Protein AF-A0A4Y5Z5I4-F1 (afdb_monomer)

Mean predicted aligned error: 12.82 Å

Structure (mmCIF, N/CA/C/O backbone):
data_AF-A0A4Y5Z5I4-F1
#
_entry.id   AF-A0A4Y5Z5I4-F1
#
loop_
_atom_site.group_PDB
_atom_site.id
_atom_site.type_symbol
_atom_site.label_atom_id
_atom_site.label_alt_id
_atom_site.label_comp_id
_atom_site.label_asym_id
_atom_site.label_entity_id
_atom_site.label_seq_id
_atom_site.pdbx_PDB_ins_code
_atom_site.Cartn_x
_atom_site.Cartn_y
_atom_site.Cartn_z
_atom_site.occupancy
_atom_site.B_iso_or_equiv
_atom_site.auth_seq_id
_atom_site.auth_comp_id
_atom_site.auth_asym_id
_atom_site.auth_atom_id
_atom_site.pdbx_PDB_model_num
ATOM 1 N N . MET A 1 1 ? -36.206 24.788 -63.842 1.00 37.91 1 MET A N 1
ATOM 2 C CA . MET A 1 1 ? -34.859 24.387 -63.383 1.00 37.91 1 MET A CA 1
ATOM 3 C C . MET A 1 1 ? -34.317 25.528 -62.548 1.00 37.91 1 MET A C 1
ATOM 5 O O . MET A 1 1 ? -33.976 26.568 -63.093 1.00 37.91 1 MET A O 1
ATOM 9 N N . GLY A 1 2 ? -34.453 25.389 -61.230 1.00 26.31 2 GLY A N 1
ATOM 10 C CA . GLY A 1 2 ? -34.256 26.466 -60.267 1.00 26.31 2 GLY A CA 1
ATOM 11 C C . GLY A 1 2 ? -32.791 26.640 -59.896 1.00 26.31 2 GLY A C 1
ATOM 12 O O . GLY A 1 2 ? -32.109 25.673 -59.573 1.00 26.31 2 GLY A O 1
ATOM 13 N N . TRP A 1 3 ? -32.351 27.890 -59.941 1.00 23.36 3 TRP A N 1
ATOM 14 C CA . TRP A 1 3 ? -31.136 28.378 -59.312 1.00 23.36 3 TRP A CA 1
ATOM 15 C C . TRP A 1 3 ? -31.442 28.670 -57.845 1.00 23.36 3 TRP A C 1
ATOM 17 O O . TRP A 1 3 ? -32.377 29.420 -57.566 1.00 23.36 3 TRP A O 1
ATOM 27 N N . ILE A 1 4 ? -30.665 28.106 -56.919 1.00 26.91 4 ILE A N 1
ATOM 28 C CA . ILE A 1 4 ? -30.632 28.564 -55.528 1.00 26.91 4 ILE A CA 1
ATOM 29 C C . ILE A 1 4 ? -29.178 28.779 -55.121 1.00 26.91 4 ILE A C 1
ATOM 31 O O . ILE A 1 4 ? -28.334 27.891 -55.191 1.00 26.91 4 ILE A O 1
ATOM 35 N N . VAL A 1 5 ? -28.954 30.026 -54.726 1.00 31.30 5 VAL A N 1
ATOM 36 C CA . VAL A 1 5 ? -27.781 30.625 -54.106 1.00 31.30 5 VAL A CA 1
ATOM 37 C C . VAL A 1 5 ? -27.538 29.980 -52.739 1.00 31.30 5 VAL A C 1
ATOM 39 O O . VAL A 1 5 ? -28.455 29.943 -51.921 1.00 31.30 5 VAL A O 1
ATOM 42 N N . LEU A 1 6 ? -26.306 29.552 -52.449 1.00 27.75 6 LEU A N 1
ATOM 43 C CA . LEU A 1 6 ? -25.830 29.430 -51.070 1.00 27.75 6 LEU A CA 1
ATOM 44 C C . LEU A 1 6 ? -24.577 30.285 -50.909 1.00 27.75 6 LEU A C 1
ATOM 46 O O . LEU A 1 6 ? -23.561 30.070 -51.567 1.00 27.75 6 LEU A O 1
ATOM 50 N N . GLY A 1 7 ? -24.726 31.313 -50.079 1.00 26.16 7 GLY A N 1
ATOM 51 C CA . GLY A 1 7 ? -23.737 32.342 -49.835 1.00 26.16 7 GLY A CA 1
ATOM 52 C C . GLY A 1 7 ? -22.578 31.872 -48.966 1.00 26.16 7 GLY A C 1
ATOM 53 O O . GLY A 1 7 ? -22.721 31.034 -48.076 1.00 26.16 7 GLY A O 1
ATOM 54 N N . CYS A 1 8 ? -21.434 32.500 -49.218 1.00 27.58 8 CYS A N 1
ATOM 55 C CA . CYS A 1 8 ? -20.319 32.585 -48.297 1.00 27.58 8 CYS A CA 1
ATOM 56 C C . CYS A 1 8 ? -20.775 33.208 -46.972 1.00 27.58 8 CYS A C 1
ATOM 58 O O . CYS A 1 8 ? -21.255 34.341 -46.949 1.00 27.58 8 CYS A O 1
ATOM 60 N N . VAL A 1 9 ? -20.548 32.502 -45.867 1.00 26.52 9 VAL A N 1
ATOM 61 C CA . VAL A 1 9 ? -20.441 33.117 -44.543 1.00 26.52 9 VAL A CA 1
ATOM 62 C C . VAL A 1 9 ? -18.983 33.003 -44.131 1.00 26.52 9 VAL A C 1
ATOM 64 O O . VAL A 1 9 ? -18.538 32.002 -43.577 1.00 26.52 9 VAL A O 1
ATOM 67 N N . SER A 1 10 ? -18.230 34.049 -44.452 1.00 31.70 10 SER A N 1
ATOM 68 C CA . SER A 1 10 ? -16.925 34.316 -43.864 1.00 31.70 10 SER A CA 1
ATOM 69 C C . SER A 1 10 ? -17.159 34.828 -42.444 1.00 31.70 10 SER A C 1
ATOM 71 O O . SER A 1 10 ? -17.302 36.029 -42.228 1.00 31.70 10 SER A O 1
ATOM 73 N N . ALA A 1 11 ? -17.242 33.925 -41.470 1.00 30.67 11 ALA A N 1
ATOM 74 C CA . ALA A 1 11 ? -17.094 34.302 -40.071 1.00 30.67 11 ALA A CA 1
ATOM 75 C C . ALA A 1 11 ? -15.592 34.390 -39.776 1.00 30.67 11 ALA A C 1
ATOM 77 O O . ALA A 1 11 ? -14.936 33.395 -39.477 1.00 30.67 11 ALA A O 1
ATOM 78 N N . ALA A 1 12 ? -15.045 35.597 -39.919 1.00 32.91 12 ALA A N 1
ATOM 79 C CA . ALA A 1 12 ? -13.742 35.948 -39.382 1.00 32.91 12 ALA A CA 1
ATOM 80 C C . ALA A 1 12 ? -13.815 35.861 -37.851 1.00 32.91 12 ALA A C 1
ATOM 82 O O . ALA A 1 12 ? -14.225 36.805 -37.179 1.00 32.91 12 ALA A O 1
ATOM 83 N N . TYR A 1 13 ? -13.432 34.711 -37.300 1.00 29.02 13 TYR A N 1
ATOM 84 C CA . TYR A 1 13 ? -13.026 34.611 -35.905 1.00 29.02 13 TYR A CA 1
ATOM 85 C C . TYR A 1 13 ? -11.607 35.183 -35.809 1.00 29.02 13 TYR A C 1
ATOM 87 O O . TYR A 1 13 ? -10.615 34.466 -35.882 1.00 29.02 13 TYR A O 1
ATOM 95 N N . ALA A 1 14 ? -11.520 36.508 -35.700 1.00 35.09 14 ALA A N 1
ATOM 96 C CA . ALA A 1 14 ? -10.344 37.184 -35.171 1.00 35.09 14 ALA A CA 1
ATOM 97 C C . ALA A 1 14 ? -10.370 37.018 -33.645 1.00 35.09 14 ALA A C 1
ATOM 99 O O . ALA A 1 14 ? -10.780 37.908 -32.906 1.00 35.09 14 ALA A O 1
ATOM 100 N N . GLY A 1 15 ? -10.036 35.815 -33.188 1.00 32.06 15 GLY A N 1
ATOM 101 C CA . GLY A 1 15 ? -9.553 35.608 -31.837 1.00 32.06 15 GLY A CA 1
ATOM 102 C C . GLY A 1 15 ? -8.055 35.415 -31.949 1.00 32.06 15 GLY A C 1
ATOM 103 O O . GLY A 1 15 ? -7.632 34.448 -32.580 1.00 32.06 15 GLY A O 1
ATOM 104 N N . ASP A 1 16 ? -7.280 36.317 -31.350 1.00 35.22 16 ASP A N 1
ATOM 105 C CA . ASP A 1 16 ? -5.901 36.065 -30.929 1.00 35.22 16 ASP A CA 1
ATOM 106 C C . ASP A 1 16 ? -5.916 34.896 -29.929 1.00 35.22 16 ASP A C 1
ATOM 108 O O . ASP A 1 16 ? -5.780 35.058 -28.717 1.00 35.22 16 ASP A O 1
ATOM 112 N N . ALA A 1 17 ? -6.170 33.688 -30.430 1.00 38.78 17 ALA A N 1
ATOM 113 C CA . ALA A 1 17 ? -5.718 32.488 -29.773 1.00 38.78 17 ALA A CA 1
ATOM 114 C C . ALA A 1 17 ? -4.209 32.532 -29.950 1.00 38.78 17 ALA A C 1
ATOM 116 O O . ALA A 1 17 ? -3.708 32.261 -31.038 1.00 38.78 17 ALA A O 1
ATOM 117 N N . ASP A 1 18 ? -3.533 32.977 -28.897 1.00 37.75 18 ASP A N 1
ATOM 118 C CA . ASP A 1 18 ? -2.113 32.788 -28.649 1.00 37.75 18 ASP A CA 1
ATOM 119 C C . ASP A 1 18 ? -1.781 31.351 -29.081 1.00 37.75 18 ASP A C 1
ATOM 121 O O . ASP A 1 18 ? -2.085 30.401 -28.361 1.00 37.75 18 ASP A O 1
ATOM 125 N N . VAL A 1 19 ? -1.328 31.159 -30.328 1.00 41.25 19 VAL A N 1
ATOM 126 C CA . VAL A 1 19 ? -0.983 29.831 -30.834 1.00 41.25 19 VAL A CA 1
ATOM 127 C C . VAL A 1 19 ? 0.281 29.500 -30.065 1.00 41.25 19 VAL A C 1
ATOM 129 O O . VAL A 1 19 ? 1.310 30.128 -30.334 1.00 41.25 19 VAL A O 1
ATOM 132 N N . PRO A 1 20 ? 0.223 28.600 -29.065 1.00 52.97 20 PRO A N 1
ATOM 133 C CA . PRO A 1 20 ? 1.387 28.346 -28.246 1.00 52.97 20 PRO A CA 1
ATOM 134 C C . PRO A 1 20 ? 2.495 27.898 -29.191 1.00 52.97 20 PRO A C 1
ATOM 136 O O . PRO A 1 20 ? 2.278 27.020 -30.032 1.00 52.97 20 PRO A O 1
ATOM 139 N N . ALA A 1 21 ? 3.653 28.558 -29.092 1.00 55.75 21 ALA A N 1
ATOM 140 C CA . ALA A 1 21 ? 4.812 28.237 -29.910 1.00 55.75 21 ALA A CA 1
ATOM 141 C C . ALA A 1 21 ? 5.010 26.710 -29.940 1.00 55.75 21 ALA A C 1
ATOM 143 O O . ALA A 1 21 ? 4.812 26.067 -28.901 1.00 55.75 21 ALA A O 1
ATOM 144 N N . PRO A 1 22 ? 5.360 26.120 -31.101 1.00 57.28 22 PRO A N 1
ATOM 145 C CA . PRO A 1 22 ? 5.477 24.675 -31.238 1.00 57.28 22 PRO A CA 1
ATOM 146 C C . PRO A 1 22 ? 6.407 24.140 -30.150 1.00 57.28 22 PRO A C 1
ATOM 148 O O . PRO A 1 22 ? 7.608 24.415 -30.142 1.00 57.28 22 PRO A O 1
ATOM 151 N N . ARG A 1 23 ? 5.828 23.422 -29.183 1.00 68.94 23 ARG A N 1
ATOM 152 C CA . ARG A 1 23 ? 6.581 22.858 -28.066 1.00 68.94 23 ARG A CA 1
ATOM 153 C C . ARG A 1 23 ? 7.486 21.761 -28.603 1.00 68.94 23 ARG A C 1
ATOM 155 O O . ARG A 1 23 ? 7.047 20.910 -29.374 1.00 68.94 23 ARG A O 1
ATOM 162 N N . SER A 1 24 ? 8.753 21.780 -28.205 1.00 74.25 24 SER A N 1
ATOM 163 C CA . SER A 1 24 ? 9.667 20.679 -28.497 1.00 74.25 24 SER A CA 1
ATOM 164 C C . SER A 1 24 ? 9.283 19.454 -27.664 1.00 74.25 24 SER A C 1
ATOM 166 O O . SER A 1 24 ? 8.780 19.587 -26.544 1.00 74.25 24 SER A O 1
ATOM 168 N N . VAL A 1 25 ? 9.557 18.253 -28.175 1.00 65.19 25 VAL A N 1
ATOM 169 C CA . VAL A 1 25 ? 9.346 17.000 -27.428 1.00 65.19 25 VAL A CA 1
ATOM 170 C C . VAL A 1 25 ? 10.112 17.015 -26.103 1.00 65.19 25 VAL A C 1
ATOM 172 O O . VAL A 1 25 ? 9.574 16.623 -25.071 1.00 65.19 25 VAL A O 1
ATOM 175 N N . ALA A 1 26 ? 11.327 17.570 -26.116 1.00 68.31 26 ALA A N 1
ATOM 176 C CA . ALA A 1 26 ? 12.147 17.764 -24.926 1.00 68.31 26 ALA A CA 1
ATOM 177 C C . ALA A 1 26 ? 11.427 18.578 -23.837 1.00 68.31 26 ALA A C 1
ATOM 179 O O . ALA A 1 26 ? 11.405 18.152 -22.688 1.00 68.31 26 ALA A O 1
ATOM 180 N N . SER A 1 27 ? 10.769 19.689 -24.199 1.00 71.12 27 SER A N 1
ATOM 181 C CA . SER A 1 27 ? 10.068 20.537 -23.220 1.00 71.12 27 SER A CA 1
ATOM 182 C C . SER A 1 27 ? 8.904 19.814 -22.529 1.00 71.12 27 SER A C 1
ATOM 184 O O . SER A 1 27 ? 8.716 19.942 -21.323 1.00 71.12 27 SER A O 1
ATOM 186 N N . VAL A 1 28 ? 8.162 18.987 -23.271 1.00 68.56 28 VAL A N 1
ATOM 187 C CA . VAL A 1 28 ? 7.055 18.178 -22.738 1.00 68.56 28 VAL A CA 1
ATOM 188 C C . VAL A 1 28 ? 7.556 17.107 -21.767 1.00 68.56 28 VAL A C 1
ATOM 190 O O . VAL A 1 28 ? 6.959 16.879 -20.710 1.00 68.56 28 VAL A O 1
ATOM 193 N N . LEU A 1 29 ? 8.654 16.439 -22.120 1.00 67.38 29 LEU A N 1
ATOM 194 C CA . LEU A 1 29 ? 9.252 15.403 -21.281 1.00 67.38 29 LEU A CA 1
ATOM 195 C C . LEU A 1 29 ? 9.864 16.000 -20.011 1.00 67.38 29 LEU A C 1
ATOM 197 O O . LEU A 1 29 ? 9.714 15.415 -18.942 1.00 67.38 29 LEU A O 1
ATOM 201 N N . GLU A 1 30 ? 10.470 17.184 -20.104 1.00 73.69 30 GLU A N 1
ATOM 202 C CA . GLU A 1 30 ? 10.989 17.930 -18.956 1.00 73.69 30 GLU A CA 1
ATOM 203 C C . GLU A 1 30 ? 9.868 18.366 -18.000 1.00 73.69 30 GLU A C 1
ATOM 205 O O . GLU A 1 30 ? 9.969 18.143 -16.794 1.00 73.69 30 GLU A O 1
ATOM 210 N N . ASP A 1 31 ? 8.753 18.883 -18.527 1.00 73.00 31 ASP A N 1
ATOM 211 C CA . ASP A 1 31 ? 7.568 19.240 -17.737 1.00 73.00 31 ASP A CA 1
ATOM 212 C C . ASP A 1 31 ? 6.992 18.040 -16.970 1.00 73.00 31 ASP A C 1
ATOM 214 O O . ASP A 1 31 ? 6.631 18.146 -15.791 1.00 73.00 31 ASP A O 1
ATOM 218 N N . THR A 1 32 ? 6.926 16.890 -17.642 1.00 66.75 32 THR A N 1
ATOM 219 C CA . THR A 1 32 ? 6.421 15.635 -17.073 1.00 66.75 32 THR A CA 1
ATOM 220 C C . THR A 1 32 ? 7.385 15.082 -16.029 1.00 66.75 32 THR A C 1
ATOM 222 O O . THR A 1 32 ? 6.961 14.650 -14.959 1.00 66.75 32 THR A O 1
ATOM 225 N N . HIS A 1 33 ? 8.689 15.135 -16.303 1.00 71.62 33 HIS A N 1
ATOM 226 C CA . HIS A 1 33 ? 9.727 14.757 -15.353 1.00 71.62 33 HIS A CA 1
ATOM 227 C C . HIS A 1 33 ? 9.662 15.629 -14.091 1.00 71.62 33 HIS A C 1
ATOM 229 O O . HIS A 1 33 ? 9.678 15.105 -12.977 1.00 71.62 33 HIS A O 1
ATOM 235 N N . ALA A 1 34 ? 9.500 16.945 -14.245 1.00 73.19 34 ALA A N 1
ATOM 236 C CA . ALA A 1 34 ? 9.335 17.864 -13.125 1.00 73.19 34 ALA A CA 1
ATOM 237 C C . ALA A 1 34 ? 8.076 17.548 -12.296 1.00 73.19 34 ALA A C 1
ATOM 239 O O . ALA A 1 34 ? 8.154 17.526 -11.066 1.00 73.19 34 ALA A O 1
ATOM 240 N N . ALA A 1 35 ? 6.949 17.238 -12.949 1.00 68.38 35 ALA A N 1
ATOM 241 C CA . ALA A 1 35 ? 5.716 16.823 -12.275 1.00 68.38 35 ALA A CA 1
ATOM 242 C C . ALA A 1 35 ? 5.890 15.489 -11.523 1.00 68.38 35 ALA A C 1
ATOM 244 O O . ALA A 1 35 ? 5.470 15.360 -10.374 1.00 68.38 35 ALA A O 1
ATOM 245 N N . ALA A 1 36 ? 6.576 14.512 -12.120 1.00 67.56 36 ALA A N 1
ATOM 246 C CA . ALA A 1 36 ? 6.899 13.241 -11.475 1.00 67.56 36 ALA A CA 1
ATOM 247 C C . ALA A 1 36 ? 7.771 13.444 -10.219 1.00 67.56 36 ALA A C 1
ATOM 249 O O . ALA A 1 36 ? 7.475 12.890 -9.160 1.00 67.56 36 ALA A O 1
ATOM 250 N N . LEU A 1 37 ? 8.801 14.295 -10.293 1.00 70.00 37 LEU A N 1
ATOM 251 C CA . LEU A 1 37 ? 9.637 14.654 -9.139 1.00 70.00 37 LEU A CA 1
ATOM 252 C C . LEU A 1 37 ? 8.853 15.397 -8.051 1.00 70.00 37 LEU A C 1
ATOM 254 O O . LEU A 1 37 ? 9.101 15.201 -6.861 1.00 70.00 37 LEU A O 1
ATOM 258 N N . GLU A 1 38 ? 7.904 16.245 -8.435 1.00 68.69 38 GLU A N 1
ATOM 259 C CA . GLU A 1 38 ? 7.006 16.916 -7.499 1.00 68.69 38 GLU A CA 1
ATOM 260 C C . GLU A 1 38 ? 6.113 15.920 -6.749 1.00 68.69 38 GLU A C 1
ATOM 262 O O . GLU A 1 38 ? 6.022 16.005 -5.525 1.00 68.69 38 GLU A O 1
ATOM 267 N N . ILE A 1 39 ? 5.561 14.911 -7.430 1.00 65.56 39 ILE A N 1
ATOM 268 C CA . ILE A 1 39 ? 4.829 13.810 -6.782 1.00 65.56 39 ILE A CA 1
ATOM 269 C C . ILE A 1 39 ? 5.728 13.066 -5.803 1.00 65.56 39 ILE A C 1
ATOM 271 O O . ILE A 1 39 ? 5.312 12.821 -4.677 1.00 65.56 39 ILE A O 1
ATOM 275 N N . ILE A 1 40 ? 6.960 12.726 -6.197 1.00 63.41 40 ILE A N 1
ATOM 276 C CA . ILE A 1 40 ? 7.916 12.028 -5.323 1.00 63.41 40 ILE A CA 1
ATOM 277 C C . ILE A 1 40 ? 8.168 12.844 -4.044 1.00 63.41 40 ILE A C 1
ATOM 279 O O . ILE A 1 40 ? 8.157 12.284 -2.943 1.00 63.41 40 ILE A O 1
ATOM 283 N N . ARG A 1 41 ? 8.352 14.167 -4.175 1.00 64.56 41 ARG A N 1
ATOM 284 C CA . ARG A 1 41 ? 8.555 15.085 -3.042 1.00 64.56 41 ARG A CA 1
ATOM 285 C C . ARG A 1 41 ? 7.311 15.208 -2.161 1.00 64.56 41 ARG A C 1
ATOM 287 O O . ARG A 1 41 ? 7.417 15.050 -0.948 1.00 64.56 41 ARG A O 1
ATOM 294 N N . ASN A 1 42 ? 6.142 15.431 -2.756 1.00 61.31 42 ASN A N 1
ATOM 295 C CA . ASN A 1 42 ? 4.886 15.646 -2.031 1.00 61.31 42 ASN A CA 1
ATOM 296 C C . ASN A 1 42 ? 4.369 14.355 -1.380 1.00 61.31 42 ASN A C 1
ATOM 298 O O . ASN A 1 42 ? 3.839 14.379 -0.268 1.00 61.31 42 ASN A O 1
ATOM 302 N N . ALA A 1 43 ? 4.615 13.205 -2.009 1.00 56.94 43 ALA A N 1
ATOM 303 C CA . ALA A 1 43 ? 4.349 11.897 -1.426 1.00 56.94 43 ALA A CA 1
ATOM 304 C C . ALA A 1 43 ? 5.193 11.611 -0.179 1.00 56.94 43 ALA A C 1
ATOM 306 O O . ALA A 1 43 ? 4.781 10.819 0.664 1.00 56.94 43 ALA A O 1
ATOM 307 N N . GLY A 1 44 ? 6.345 12.272 -0.026 1.00 42.59 44 GLY A N 1
ATOM 308 C CA . GLY A 1 44 ? 7.144 12.214 1.197 1.00 42.59 44 GLY A CA 1
ATOM 309 C C . GLY A 1 44 ? 6.500 12.913 2.403 1.00 42.59 44 GLY A C 1
ATOM 310 O O . GLY A 1 44 ? 6.896 12.629 3.529 1.00 42.59 44 GLY A O 1
ATOM 311 N N . GLY A 1 45 ? 5.518 13.800 2.190 1.00 39.75 45 GLY A N 1
ATOM 312 C CA . GLY A 1 45 ? 4.860 14.573 3.254 1.00 39.75 45 GLY A CA 1
ATOM 313 C C . GLY A 1 45 ? 3.499 14.034 3.714 1.00 39.75 45 GLY A C 1
ATOM 314 O O . GLY A 1 45 ? 3.078 14.325 4.832 1.00 39.75 45 GLY A O 1
ATOM 315 N N . GLY A 1 46 ? 2.806 13.244 2.884 1.00 44.31 46 GLY A N 1
ATOM 316 C CA . GLY A 1 46 ? 1.466 12.720 3.170 1.00 44.31 46 GLY A CA 1
ATOM 317 C C . GLY A 1 46 ? 1.434 11.196 3.275 1.00 44.31 46 GLY A C 1
ATOM 318 O O . GLY A 1 46 ? 1.662 10.501 2.289 1.00 44.31 46 GLY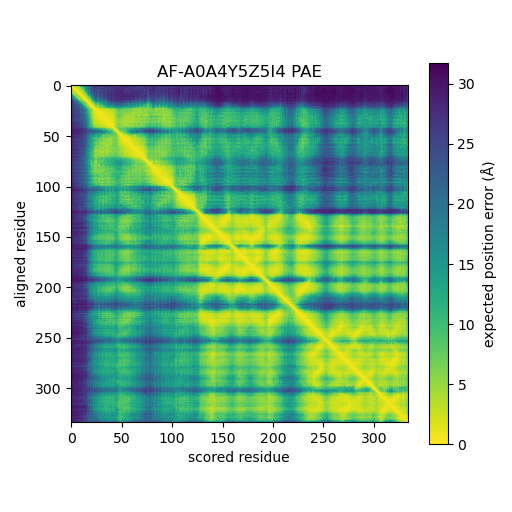 A O 1
ATOM 319 N N . PHE A 1 47 ? 1.083 10.668 4.453 1.00 50.56 47 PHE A N 1
ATOM 320 C CA . PHE A 1 47 ? 0.871 9.235 4.699 1.00 50.56 47 PHE A CA 1
ATOM 321 C C . PHE A 1 47 ? -0.395 8.717 3.996 1.00 50.56 47 PHE A C 1
ATOM 323 O O . PHE A 1 47 ? -1.407 8.436 4.634 1.00 50.56 47 PHE A O 1
ATOM 330 N N . SER A 1 48 ? -0.361 8.587 2.670 1.00 55.16 48 SER A N 1
ATOM 331 C CA . SER A 1 48 ? -1.352 7.797 1.942 1.00 55.16 48 SER A CA 1
ATOM 332 C C . SER A 1 48 ? -0.654 6.800 1.025 1.00 55.16 48 SER A C 1
ATOM 334 O O . SER A 1 48 ? 0.301 7.119 0.318 1.00 55.16 48 SER A O 1
ATOM 336 N N . ILE A 1 49 ? -1.151 5.566 1.015 1.00 51.25 49 ILE A N 1
ATOM 337 C CA . ILE A 1 49 ? -0.657 4.509 0.125 1.00 51.25 49 ILE A CA 1
ATOM 338 C C . ILE A 1 49 ? -0.817 4.917 -1.349 1.00 51.25 49 ILE A C 1
ATOM 340 O O . ILE A 1 49 ? 0.001 4.535 -2.182 1.00 51.25 49 ILE A O 1
ATOM 344 N N . GLY A 1 50 ? -1.793 5.776 -1.668 1.00 54.03 50 GLY A N 1
ATOM 345 C CA . GLY A 1 50 ? -1.922 6.407 -2.983 1.00 54.03 50 GLY A CA 1
ATOM 346 C C . GLY A 1 50 ? -0.697 7.239 -3.370 1.00 54.03 50 GLY A C 1
ATOM 347 O O . GLY A 1 50 ? -0.185 7.079 -4.476 1.00 54.03 50 GLY A O 1
ATOM 348 N N . ALA A 1 51 ? -0.175 8.053 -2.451 1.00 56.62 51 ALA A N 1
ATOM 349 C CA . ALA A 1 51 ? 1.015 8.863 -2.687 1.00 56.62 51 ALA A CA 1
ATOM 350 C C . ALA A 1 51 ? 2.271 8.002 -2.895 1.00 56.62 51 ALA A C 1
ATOM 352 O O . ALA A 1 51 ? 3.086 8.287 -3.768 1.00 56.62 51 ALA A O 1
ATOM 353 N N . PHE A 1 52 ? 2.390 6.892 -2.167 1.00 56.12 52 PHE A N 1
ATOM 354 C CA . PHE A 1 52 ? 3.483 5.940 -2.349 1.00 56.12 52 PHE A CA 1
ATOM 355 C C . PHE A 1 52 ? 3.421 5.208 -3.698 1.00 56.12 52 PHE A C 1
ATOM 357 O O . PHE A 1 52 ? 4.422 5.121 -4.405 1.00 56.12 52 PHE A O 1
ATOM 364 N N . VAL A 1 53 ? 2.242 4.719 -4.093 1.00 57.47 53 VAL A N 1
ATOM 365 C CA . VAL A 1 53 ? 2.052 4.095 -5.411 1.00 57.47 53 VAL A CA 1
ATOM 366 C C . VAL A 1 53 ? 2.333 5.103 -6.525 1.00 57.47 53 VAL A C 1
ATOM 368 O O . VAL A 1 53 ? 2.984 4.763 -7.509 1.00 57.47 53 VAL A O 1
ATOM 371 N N . ALA A 1 54 ? 1.887 6.350 -6.363 1.00 60.22 54 ALA A N 1
ATOM 372 C CA . ALA A 1 54 ? 2.185 7.424 -7.300 1.00 60.22 54 ALA A CA 1
ATOM 373 C C . ALA A 1 54 ? 3.691 7.714 -7.371 1.00 60.22 54 ALA A C 1
ATOM 375 O O . ALA A 1 54 ? 4.223 7.824 -8.470 1.00 60.22 54 ALA A O 1
ATOM 376 N N . ARG A 1 55 ? 4.387 7.748 -6.228 1.00 65.31 55 ARG A N 1
ATOM 377 C CA . ARG A 1 55 ? 5.844 7.892 -6.146 1.00 65.31 55 ARG A CA 1
ATOM 378 C C . ARG A 1 55 ? 6.573 6.761 -6.864 1.00 65.31 55 ARG A C 1
ATOM 380 O O . ARG A 1 55 ? 7.429 7.048 -7.685 1.00 65.31 55 ARG A O 1
ATOM 387 N N . GLN A 1 56 ? 6.235 5.504 -6.592 1.00 64.19 56 GLN A N 1
ATOM 388 C CA . GLN A 1 56 ? 6.867 4.367 -7.268 1.00 64.19 56 GLN A CA 1
ATOM 389 C C . GLN A 1 56 ? 6.631 4.411 -8.773 1.00 64.19 56 GLN A C 1
ATOM 391 O O . GLN A 1 56 ? 7.552 4.213 -9.554 1.00 64.19 56 GLN A O 1
ATOM 396 N N . ASN A 1 57 ? 5.402 4.716 -9.185 1.00 65.81 57 ASN A N 1
ATOM 397 C CA . ASN A 1 57 ? 5.080 4.813 -10.598 1.00 65.81 57 ASN A CA 1
ATOM 398 C C . ASN A 1 57 ? 5.806 6.001 -11.254 1.00 65.81 57 ASN A C 1
ATOM 400 O O . ASN A 1 57 ? 6.227 5.890 -12.397 1.00 65.81 57 ASN A O 1
ATOM 404 N N . ALA A 1 58 ? 6.009 7.107 -10.532 1.00 65.06 58 ALA A N 1
ATOM 405 C CA . ALA A 1 58 ? 6.823 8.234 -10.975 1.00 65.06 58 ALA A CA 1
ATOM 406 C C . ALA A 1 58 ? 8.312 7.861 -11.079 1.00 65.06 58 ALA A C 1
ATOM 408 O O . ALA A 1 58 ? 8.930 8.144 -12.098 1.00 65.06 58 ALA A O 1
ATOM 409 N N . GLU A 1 59 ? 8.879 7.178 -10.081 1.00 64.81 59 GLU A N 1
ATOM 410 C CA . GLU A 1 59 ? 10.267 6.688 -10.096 1.00 64.81 59 GLU A CA 1
ATOM 411 C C . GLU A 1 59 ? 10.515 5.701 -11.249 1.00 64.81 59 GLU A C 1
ATOM 413 O O . GLU A 1 59 ? 11.596 5.710 -11.832 1.00 64.81 59 GLU A O 1
ATOM 418 N N . LEU A 1 60 ? 9.506 4.909 -11.627 1.00 64.94 60 LEU A N 1
ATOM 419 C CA . LEU A 1 60 ? 9.542 4.053 -12.816 1.00 64.94 60 LEU A CA 1
ATOM 420 C C . LEU A 1 60 ? 9.377 4.847 -14.120 1.00 64.94 60 LEU A C 1
ATOM 422 O O . LEU A 1 60 ? 10.012 4.517 -15.112 1.00 64.94 60 LEU A O 1
ATOM 426 N N . LEU A 1 61 ? 8.563 5.906 -14.128 1.00 67.31 61 LEU A N 1
ATOM 427 C CA . LEU A 1 61 ? 8.296 6.724 -15.314 1.00 67.31 61 LEU A CA 1
ATOM 428 C C . LEU A 1 61 ? 9.483 7.623 -15.703 1.00 67.31 61 LEU A C 1
ATOM 430 O O . LEU A 1 61 ? 9.700 7.868 -16.886 1.00 67.31 61 LEU A O 1
ATOM 434 N N . VAL A 1 62 ? 10.258 8.130 -14.741 1.00 67.62 62 VAL A N 1
ATOM 435 C CA . VAL A 1 62 ? 11.349 9.087 -15.012 1.00 67.62 62 VAL A CA 1
ATOM 436 C C . VAL A 1 62 ? 12.430 8.535 -15.957 1.00 67.62 62 VAL A C 1
ATOM 438 O O . VAL A 1 62 ? 12.722 9.203 -16.954 1.00 67.62 62 VAL A O 1
ATOM 441 N N . PRO A 1 63 ? 13.005 7.338 -15.727 1.00 62.91 63 PRO A N 1
ATOM 442 C CA . PRO A 1 63 ? 13.958 6.737 -16.661 1.00 62.91 63 PRO A CA 1
ATOM 443 C C . PRO A 1 63 ? 13.372 6.546 -18.065 1.00 62.91 63 PRO A C 1
ATOM 445 O O . PRO A 1 63 ? 14.083 6.692 -19.058 1.00 62.91 63 PRO A O 1
ATOM 448 N N . GLU A 1 64 ? 12.068 6.280 -18.152 1.00 66.25 64 GLU A N 1
ATOM 449 C CA . GLU A 1 64 ? 11.376 6.066 -19.421 1.00 66.25 64 GLU A CA 1
ATOM 450 C C . GLU A 1 64 ? 11.226 7.343 -20.230 1.00 66.25 64 GLU A C 1
ATOM 452 O O . GLU A 1 64 ? 11.534 7.374 -21.424 1.00 66.25 64 GLU A O 1
ATOM 457 N N . LEU A 1 65 ? 10.841 8.429 -19.565 1.00 65.88 65 LEU A N 1
ATOM 458 C CA . LEU A 1 65 ? 10.797 9.749 -20.181 1.00 65.88 65 LEU A CA 1
ATOM 459 C C . LEU A 1 65 ? 12.191 10.190 -20.642 1.00 65.88 65 LEU A C 1
ATOM 461 O O . LEU A 1 65 ? 12.314 10.761 -21.724 1.00 65.88 65 LEU A O 1
ATOM 465 N N . ALA A 1 66 ? 13.242 9.884 -19.875 1.00 65.50 66 ALA A N 1
ATOM 466 C CA . ALA A 1 66 ? 14.620 10.192 -20.254 1.00 65.50 66 ALA A CA 1
ATOM 467 C C . ALA A 1 66 ? 15.075 9.402 -21.495 1.00 65.50 66 ALA A C 1
ATOM 469 O O . ALA A 1 66 ? 15.651 9.979 -22.420 1.00 65.50 66 ALA A O 1
ATOM 470 N N . ALA A 1 67 ? 14.767 8.102 -21.563 1.00 64.31 67 ALA A N 1
ATOM 471 C CA . ALA A 1 67 ? 15.064 7.275 -22.732 1.00 64.31 67 ALA A CA 1
ATOM 472 C C . ALA A 1 67 ? 14.312 7.761 -23.984 1.00 64.31 67 ALA A C 1
ATOM 474 O O . ALA A 1 67 ? 14.879 7.814 -25.078 1.00 64.31 67 ALA A O 1
ATOM 475 N N . MET A 1 68 ? 13.051 8.174 -23.827 1.00 65.56 68 MET A N 1
ATOM 476 C CA . MET A 1 68 ? 12.280 8.782 -24.911 1.00 65.56 68 MET A CA 1
ATOM 477 C C . MET A 1 68 ? 12.842 10.131 -25.351 1.00 65.56 68 MET A C 1
ATOM 479 O O . MET A 1 68 ? 12.900 10.388 -26.554 1.00 65.56 68 MET A O 1
ATOM 483 N N . ALA A 1 69 ? 13.269 10.977 -24.411 1.00 65.50 69 ALA A N 1
ATOM 484 C CA . ALA A 1 69 ? 13.862 12.279 -24.712 1.00 65.50 69 ALA A CA 1
ATOM 485 C C . ALA A 1 69 ? 15.109 12.112 -25.578 1.00 65.50 69 ALA A C 1
ATOM 487 O O . ALA A 1 69 ? 15.218 12.755 -26.618 1.00 65.50 69 ALA A O 1
ATOM 488 N N . ALA A 1 70 ? 15.981 11.169 -25.215 1.00 66.69 70 ALA A N 1
ATOM 489 C CA . ALA A 1 70 ? 17.159 10.832 -26.006 1.00 66.69 70 ALA A CA 1
ATOM 490 C C . ALA A 1 70 ? 16.790 10.293 -27.404 1.00 66.69 70 ALA A C 1
ATOM 492 O O . ALA A 1 70 ? 17.380 10.688 -28.404 1.00 66.69 70 ALA A O 1
ATOM 493 N N . ALA A 1 71 ? 15.775 9.428 -27.512 1.00 65.12 71 ALA A N 1
ATOM 494 C CA . ALA A 1 71 ? 15.355 8.851 -28.797 1.00 65.12 71 ALA A CA 1
ATOM 495 C C . ALA A 1 71 ? 14.638 9.844 -29.737 1.00 65.12 71 ALA A C 1
ATOM 497 O O . ALA A 1 71 ? 14.485 9.581 -30.935 1.00 65.12 71 ALA A O 1
ATOM 498 N N . THR A 1 72 ? 14.155 10.963 -29.197 1.00 64.88 72 THR A N 1
ATOM 499 C CA . THR A 1 72 ? 13.396 11.994 -29.925 1.00 64.88 72 THR A CA 1
ATOM 500 C C . THR A 1 72 ? 14.142 13.322 -30.027 1.00 64.88 72 THR A C 1
ATOM 502 O O . THR A 1 72 ? 13.588 14.299 -30.534 1.00 64.88 72 THR A O 1
ATOM 505 N N . GLU A 1 73 ? 15.405 13.352 -29.597 1.00 70.62 73 GLU A N 1
ATOM 506 C CA . GLU A 1 73 ? 16.262 14.527 -29.653 1.00 70.62 73 GLU A CA 1
ATOM 507 C C . GLU A 1 73 ? 16.321 15.090 -31.086 1.00 70.62 73 GLU A C 1
ATOM 509 O O . GLU A 1 73 ? 16.552 14.369 -32.059 1.00 70.62 73 GLU A O 1
ATOM 514 N N . GLY A 1 74 ? 16.036 16.388 -31.226 1.00 65.81 74 GLY A N 1
ATOM 515 C CA . GLY A 1 74 ? 16.026 17.090 -32.513 1.00 65.81 74 GLY A CA 1
ATOM 516 C C . GLY A 1 74 ? 14.747 16.966 -33.354 1.00 65.81 74 GLY A C 1
ATOM 517 O O . GLY A 1 74 ? 14.696 17.566 -34.425 1.00 65.81 74 GLY A O 1
ATOM 518 N N . LYS A 1 75 ? 13.707 16.247 -32.903 1.00 69.94 75 LYS A N 1
ATOM 519 C CA . LYS A 1 75 ? 12.413 16.158 -33.615 1.00 69.94 75 LYS A CA 1
ATOM 520 C C . LYS A 1 75 ? 11.395 17.174 -33.094 1.00 69.94 75 LYS A C 1
ATOM 522 O O . LYS A 1 75 ? 11.254 17.350 -31.880 1.00 69.94 75 LYS A O 1
ATOM 527 N N . ALA A 1 76 ? 10.642 17.813 -33.993 1.00 69.38 76 ALA A N 1
ATOM 528 C CA . ALA A 1 76 ? 9.469 18.591 -33.599 1.00 69.38 76 ALA A CA 1
ATOM 529 C C . ALA A 1 76 ? 8.269 17.661 -33.352 1.00 69.38 76 ALA A C 1
ATOM 531 O O . ALA A 1 76 ? 8.195 16.570 -33.913 1.00 69.38 76 ALA A O 1
ATOM 532 N N . VAL A 1 77 ? 7.293 18.095 -32.544 1.00 63.78 77 VAL A N 1
ATOM 533 C CA . VAL A 1 77 ? 6.078 17.298 -32.259 1.00 63.78 77 VAL A CA 1
ATOM 534 C C . VAL A 1 77 ? 5.300 16.964 -33.538 1.00 63.78 77 VAL A C 1
ATOM 536 O O . VAL A 1 77 ? 4.741 15.879 -33.642 1.00 63.78 77 VAL A O 1
ATOM 539 N N . GLY A 1 78 ? 5.313 17.857 -34.533 1.00 62.53 78 GLY A N 1
ATOM 540 C CA . GLY A 1 78 ? 4.676 17.627 -35.834 1.00 62.53 78 GLY A CA 1
ATOM 541 C C . GLY A 1 78 ? 5.368 16.575 -36.709 1.00 62.53 78 GLY A C 1
ATOM 542 O O . GLY A 1 78 ? 4.729 16.032 -37.603 1.00 62.53 78 GLY A O 1
ATOM 543 N N . ASP A 1 79 ? 6.633 16.245 -36.425 1.00 69.69 79 ASP A N 1
ATOM 544 C CA . ASP A 1 79 ? 7.408 15.227 -37.158 1.00 69.69 79 ASP A CA 1
ATOM 545 C C . ASP A 1 79 ? 7.239 13.821 -36.564 1.00 69.69 79 ASP A C 1
ATOM 547 O O . ASP A 1 79 ? 7.834 12.842 -37.026 1.00 69.69 79 ASP A O 1
ATOM 551 N N . LEU A 1 80 ? 6.462 13.723 -35.490 1.00 70.56 80 LEU A N 1
ATOM 552 C CA . LEU A 1 80 ? 6.141 12.473 -34.831 1.00 70.56 80 LEU A CA 1
ATOM 553 C C . LEU A 1 80 ? 4.979 11.787 -35.540 1.00 70.56 80 LEU A C 1
ATOM 555 O O . LEU A 1 80 ? 4.069 12.445 -36.038 1.00 70.56 80 LEU A O 1
ATOM 559 N N . ASN A 1 81 ? 4.980 10.457 -35.537 1.00 77.00 81 ASN A N 1
ATOM 560 C CA . ASN A 1 81 ? 3.828 9.701 -36.025 1.00 77.00 81 ASN A CA 1
ATOM 561 C C . ASN A 1 81 ? 2.637 9.800 -35.049 1.00 77.00 81 ASN A C 1
ATOM 563 O O . ASN A 1 81 ? 2.800 10.176 -33.886 1.00 77.00 81 ASN A O 1
ATOM 567 N N . ASP A 1 82 ? 1.441 9.420 -35.501 1.00 73.06 82 ASP A N 1
ATOM 568 C CA . ASP A 1 82 ? 0.194 9.527 -34.721 1.00 73.06 82 ASP A CA 1
ATOM 569 C C . ASP A 1 82 ? 0.282 8.856 -33.340 1.00 73.06 82 ASP A C 1
ATOM 571 O O . ASP A 1 82 ? -0.259 9.343 -32.347 1.00 73.06 82 ASP A O 1
ATOM 575 N N . VAL A 1 83 ? 1.025 7.752 -33.260 1.00 65.44 83 VAL A N 1
ATOM 576 C CA . VAL A 1 83 ? 1.258 6.977 -32.038 1.00 65.44 83 VAL A CA 1
ATOM 577 C C . VAL A 1 83 ? 2.098 7.779 -31.029 1.00 65.44 83 VAL A C 1
ATOM 579 O O . VAL A 1 83 ? 1.740 7.890 -29.856 1.00 65.44 83 VAL A O 1
ATOM 582 N N . GLN A 1 84 ? 3.173 8.418 -31.490 1.00 65.31 84 GLN A N 1
ATOM 583 C CA . GLN A 1 84 ? 4.040 9.291 -30.693 1.00 65.31 84 GLN A CA 1
ATOM 584 C C . GLN A 1 84 ? 3.354 10.612 -30.305 1.00 65.31 84 GLN A C 1
ATOM 586 O O . GLN A 1 84 ? 3.546 11.102 -29.192 1.00 65.31 84 GLN A O 1
ATOM 591 N N . GLN A 1 85 ? 2.528 11.186 -31.184 1.00 70.38 85 GLN A N 1
ATOM 592 C CA . GLN A 1 85 ? 1.750 12.388 -30.869 1.00 70.38 85 GLN A CA 1
ATOM 593 C C . GLN A 1 85 ? 0.673 12.098 -29.817 1.00 70.38 85 GLN A C 1
ATOM 595 O O . GLN A 1 85 ? 0.546 12.837 -28.838 1.00 70.38 85 GLN A O 1
ATOM 600 N N . SER A 1 86 ? -0.057 10.985 -29.962 1.00 69.44 86 SER A N 1
ATOM 601 C CA . SER A 1 86 ? -1.054 10.546 -28.979 1.00 69.44 86 SER A CA 1
ATOM 602 C C . SER A 1 86 ? -0.430 10.277 -27.611 1.00 69.44 86 SER A C 1
ATOM 604 O O . SER A 1 86 ? -1.074 10.540 -26.593 1.00 69.44 86 SER A O 1
ATOM 606 N N . PHE A 1 87 ? 0.806 9.773 -27.569 1.00 68.19 87 PHE A N 1
ATOM 607 C CA . PHE A 1 87 ? 1.549 9.644 -26.322 1.00 68.19 87 PHE A CA 1
ATOM 608 C C . PHE A 1 87 ? 1.793 10.983 -25.659 1.00 68.19 87 PHE A C 1
ATOM 610 O O . PHE A 1 87 ? 1.428 11.155 -24.507 1.00 68.19 87 PHE A O 1
ATOM 617 N N . LEU A 1 88 ? 2.418 11.923 -26.372 1.00 68.06 88 LEU A N 1
ATOM 618 C CA . LEU A 1 88 ? 2.796 13.206 -25.791 1.00 68.06 88 LEU A CA 1
ATOM 619 C C . LEU A 1 88 ? 1.566 13.973 -25.322 1.00 68.06 88 LEU A C 1
ATOM 621 O O . LEU A 1 88 ? 1.606 14.570 -24.252 1.00 68.06 88 LEU A O 1
ATOM 625 N N . GLY A 1 89 ? 0.457 13.887 -26.061 1.00 69.25 89 GLY A N 1
ATOM 626 C CA . GLY A 1 89 ? -0.834 14.397 -25.606 1.00 69.25 89 GLY A CA 1
ATOM 627 C C . GLY A 1 89 ? -1.319 13.716 -24.320 1.00 69.25 89 GLY A C 1
ATOM 628 O O . GLY A 1 89 ? -1.732 14.398 -23.385 1.00 69.25 89 GLY A O 1
ATOM 629 N N . GLY A 1 90 ? -1.229 12.385 -24.230 1.00 66.38 90 GLY A N 1
ATOM 630 C CA . GLY A 1 90 ? -1.575 11.624 -23.023 1.00 66.38 90 GLY A CA 1
ATOM 631 C C . GLY A 1 90 ? -0.688 11.961 -21.821 1.00 66.38 90 GLY A C 1
ATOM 632 O O . GLY A 1 90 ? -1.194 12.176 -20.723 1.00 66.38 90 GLY A O 1
ATOM 633 N N . THR A 1 91 ? 0.617 12.083 -22.041 1.00 63.59 91 THR A N 1
ATOM 634 C CA . THR A 1 91 ? 1.622 12.433 -21.036 1.00 63.59 91 THR A CA 1
ATOM 635 C C . THR A 1 91 ? 1.445 13.867 -20.546 1.00 63.59 91 THR A C 1
ATOM 637 O O . THR A 1 91 ? 1.492 14.089 -19.342 1.00 63.59 91 THR A O 1
ATOM 640 N N . LEU A 1 92 ? 1.144 14.820 -21.437 1.00 66.12 92 LEU A N 1
ATOM 641 C CA . LEU A 1 92 ? 0.798 16.197 -21.069 1.00 66.12 92 LEU A CA 1
ATOM 642 C C . LEU A 1 92 ? -0.475 16.256 -20.240 1.00 66.12 92 LEU A C 1
ATOM 644 O O . LEU A 1 92 ? -0.468 16.856 -19.173 1.00 66.12 92 LEU A O 1
ATOM 648 N N . ASN A 1 93 ? -1.546 15.603 -20.697 1.00 66.12 93 ASN A N 1
ATOM 649 C CA . ASN A 1 93 ? -2.807 15.553 -19.956 1.00 66.12 93 ASN A CA 1
ATOM 650 C C . ASN A 1 93 ? -2.609 14.935 -18.576 1.00 66.12 93 ASN A C 1
ATOM 652 O O . ASN A 1 93 ? -3.207 15.372 -17.599 1.00 66.12 93 ASN A O 1
ATOM 656 N N . ALA A 1 94 ? -1.747 13.930 -18.486 1.00 61.16 94 ALA A N 1
ATOM 657 C CA . ALA A 1 94 ? -1.480 13.276 -17.234 1.00 61.16 94 ALA A CA 1
ATOM 658 C C . ALA A 1 94 ? -0.540 14.071 -16.317 1.00 61.16 94 ALA A C 1
ATOM 660 O O . ALA A 1 94 ? -0.769 14.069 -15.114 1.00 61.16 94 ALA A O 1
ATOM 661 N N . ALA A 1 95 ? 0.456 14.782 -16.851 1.00 61.34 95 ALA A N 1
ATOM 662 C CA . ALA A 1 95 ? 1.278 15.731 -16.100 1.00 61.34 95 ALA A CA 1
ATOM 663 C C . ALA A 1 95 ? 0.433 16.907 -15.582 1.00 61.34 95 ALA A C 1
ATOM 665 O O . ALA A 1 95 ? 0.577 17.315 -14.431 1.00 61.34 95 ALA A O 1
ATOM 666 N N . ASP A 1 96 ? -0.502 17.405 -16.393 1.00 63.75 96 ASP A N 1
ATOM 667 C CA . ASP A 1 96 ? -1.482 18.408 -15.976 1.00 63.75 96 ASP A CA 1
ATOM 668 C C . ASP A 1 96 ? -2.430 17.852 -14.904 1.00 63.75 96 ASP A C 1
ATOM 670 O O . ASP A 1 96 ? -2.667 18.518 -13.898 1.00 63.75 96 ASP A O 1
ATOM 674 N N . ASP A 1 97 ? -2.923 16.619 -15.050 1.00 61.84 97 ASP A N 1
ATOM 675 C CA . ASP A 1 97 ? -3.723 15.937 -14.023 1.00 61.84 97 ASP A CA 1
ATOM 676 C C . ASP A 1 97 ? -2.929 15.725 -12.721 1.00 61.84 97 ASP A C 1
ATOM 678 O O . ASP A 1 97 ? -3.486 15.854 -11.630 1.00 61.84 97 ASP A O 1
ATOM 682 N N . MET A 1 98 ? -1.634 15.409 -12.824 1.00 58.06 98 MET A N 1
ATOM 683 C CA . MET A 1 98 ? -0.707 15.277 -11.695 1.00 58.06 98 MET A CA 1
ATOM 684 C C . MET A 1 98 ? -0.506 16.611 -10.973 1.00 58.06 98 MET A C 1
ATOM 686 O O . MET A 1 98 ? -0.522 16.639 -9.747 1.00 58.06 98 MET A O 1
ATOM 690 N N . ARG A 1 99 ? -0.366 17.717 -11.716 1.00 59.56 99 ARG A N 1
ATOM 691 C CA . ARG A 1 99 ? -0.224 19.075 -11.163 1.00 59.56 99 ARG A CA 1
ATOM 692 C C . ARG A 1 99 ? -1.521 19.596 -10.540 1.00 59.56 99 ARG A C 1
ATOM 694 O O . ARG A 1 99 ? -1.484 20.321 -9.553 1.00 59.56 99 ARG A O 1
ATOM 701 N N . ARG A 1 100 ? -2.678 19.252 -11.115 1.00 58.00 100 ARG A N 1
ATOM 702 C CA . ARG A 1 100 ? -3.993 19.764 -10.682 1.00 58.00 100 ARG A CA 1
ATOM 703 C C . ARG A 1 100 ? -4.624 18.976 -9.538 1.00 58.00 100 ARG A C 1
ATOM 705 O O . ARG A 1 100 ? -5.585 19.462 -8.945 1.00 58.00 100 ARG A O 1
ATOM 712 N N . SER A 1 101 ? -4.143 17.771 -9.240 1.00 50.59 101 SER A N 1
ATOM 713 C CA . SER A 1 101 ? -4.787 16.880 -8.277 1.00 50.59 101 SER A CA 1
ATOM 714 C C . SER A 1 101 ? -3.832 16.457 -7.164 1.00 50.59 101 SER A C 1
ATOM 716 O O . SER A 1 101 ? -2.969 15.610 -7.368 1.00 50.59 101 SER A O 1
ATOM 718 N N . GLU A 1 102 ? -4.089 16.923 -5.936 1.00 49.56 102 GLU A N 1
ATOM 719 C CA . GLU A 1 102 ? -3.563 16.298 -4.705 1.00 49.56 102 GLU A CA 1
ATOM 720 C C . GLU A 1 102 ? -3.995 14.820 -4.575 1.00 49.56 102 GLU A C 1
ATOM 722 O O . GLU A 1 102 ? -3.451 14.062 -3.775 1.00 49.56 102 GLU A O 1
ATOM 727 N N . ARG A 1 103 ? -4.991 14.395 -5.364 1.00 52.31 103 ARG A N 1
ATOM 728 C CA . ARG A 1 103 ? -5.640 13.083 -5.321 1.00 52.31 103 ARG A CA 1
ATOM 729 C C . ARG A 1 103 ? -5.453 12.373 -6.648 1.00 52.31 103 ARG A C 1
ATOM 731 O O . ARG A 1 103 ? -6.390 12.215 -7.430 1.00 52.31 103 ARG A O 1
ATOM 738 N N . TYR A 1 104 ? -4.226 11.984 -6.948 1.00 56.00 104 TYR A N 1
ATOM 739 C CA . TYR A 1 104 ? -3.947 11.187 -8.131 1.00 56.00 104 TYR A CA 1
ATOM 740 C C . TYR A 1 104 ? -4.391 9.724 -7.896 1.00 56.00 104 TYR A C 1
ATOM 742 O O . TYR A 1 104 ? -3.792 9.031 -7.069 1.00 56.00 104 TYR A O 1
ATOM 750 N N . PRO A 1 105 ? -5.447 9.209 -8.562 1.00 55.44 105 PRO A N 1
ATOM 751 C CA . PRO A 1 105 ? -5.927 7.863 -8.287 1.00 55.44 105 PRO A CA 1
ATOM 752 C C . PRO A 1 105 ? -5.002 6.827 -8.937 1.00 55.44 105 PRO A C 1
ATOM 754 O O . PRO A 1 105 ? -4.718 6.889 -10.132 1.00 55.44 105 PRO A O 1
ATOM 757 N N . ARG A 1 106 ? -4.606 5.815 -8.156 1.00 55.09 106 ARG A N 1
ATOM 758 C CA . ARG A 1 106 ? -3.773 4.645 -8.518 1.00 55.09 106 ARG A CA 1
ATOM 759 C C . ARG A 1 106 ? -4.022 4.052 -9.916 1.00 55.09 106 ARG A C 1
ATOM 761 O O . ARG A 1 106 ? -3.095 3.563 -10.551 1.00 55.09 106 ARG A O 1
ATOM 768 N N . ARG A 1 107 ? -5.264 4.093 -10.411 1.00 56.62 107 ARG A N 1
ATOM 769 C CA . ARG A 1 107 ? -5.636 3.585 -11.743 1.00 56.62 107 ARG A CA 1
ATOM 770 C C . ARG A 1 107 ? -5.046 4.409 -12.893 1.00 56.62 107 ARG A C 1
ATOM 772 O O . ARG A 1 107 ? -4.705 3.831 -13.917 1.00 56.62 107 ARG A O 1
ATOM 779 N N . LYS A 1 108 ? -4.904 5.729 -12.730 1.00 58.72 108 LYS A N 1
ATOM 780 C CA . LYS A 1 108 ? -4.371 6.609 -13.780 1.00 58.72 108 LYS A CA 1
ATOM 781 C C . LYS A 1 108 ? -2.862 6.427 -13.977 1.00 58.72 108 LYS A C 1
ATOM 783 O O . LYS A 1 108 ? -2.421 6.397 -15.116 1.00 58.72 108 LYS A O 1
ATOM 788 N N . SER A 1 109 ? -2.085 6.198 -12.914 1.00 56.88 109 SER A N 1
ATOM 789 C CA . SER A 1 109 ? -0.624 6.010 -13.040 1.00 56.88 109 SER A CA 1
ATOM 790 C C . SER A 1 109 ? -0.283 4.646 -13.621 1.00 56.88 109 SER A C 1
ATOM 792 O O . SER A 1 109 ? 0.625 4.546 -14.436 1.00 56.88 109 SER A O 1
ATOM 794 N N . ALA A 1 110 ? -1.038 3.608 -13.252 1.00 58.94 110 ALA A N 1
ATOM 795 C CA . ALA A 1 110 ? -0.918 2.301 -13.889 1.00 58.94 110 ALA A CA 1
ATOM 796 C C . ALA A 1 110 ? -1.250 2.373 -15.392 1.00 58.94 110 ALA A C 1
ATOM 798 O O . ALA A 1 110 ? -0.518 1.819 -16.206 1.00 58.94 110 ALA A O 1
ATOM 799 N N . ALA A 1 111 ? -2.306 3.107 -15.770 1.00 63.53 111 ALA A N 1
ATOM 800 C CA . ALA A 1 111 ? -2.657 3.320 -17.174 1.00 63.53 111 ALA A CA 1
ATOM 801 C C . ALA A 1 111 ? -1.570 4.092 -17.940 1.00 63.53 111 ALA A C 1
ATOM 803 O O . ALA A 1 111 ? -1.256 3.730 -19.069 1.00 63.53 111 ALA A O 1
ATOM 804 N N . MET A 1 112 ? -0.956 5.107 -17.323 1.00 63.41 112 MET A N 1
ATOM 805 C CA . MET A 1 112 ? 0.171 5.825 -17.924 1.00 63.41 112 MET A CA 1
ATOM 806 C C . MET A 1 112 ? 1.396 4.946 -18.132 1.00 63.41 112 MET A C 1
ATOM 808 O O . MET A 1 112 ? 1.994 5.012 -19.197 1.00 63.41 112 MET A O 1
ATOM 812 N N . LEU A 1 113 ? 1.781 4.147 -17.131 1.00 63.59 113 LEU A N 1
ATOM 813 C CA . LEU A 1 113 ? 2.918 3.234 -17.252 1.00 63.59 113 LEU A CA 1
ATOM 814 C C . LEU A 1 113 ? 2.681 2.227 -18.377 1.00 63.59 113 LEU A C 1
ATOM 816 O O . LEU A 1 113 ? 3.550 2.053 -19.221 1.00 63.59 113 LEU A O 1
ATOM 820 N N . ALA A 1 114 ? 1.482 1.642 -18.440 1.00 64.62 114 ALA A N 1
ATOM 821 C CA . ALA A 1 114 ? 1.105 0.740 -19.523 1.00 64.62 114 ALA A CA 1
ATOM 822 C C . ALA A 1 114 ? 1.123 1.436 -20.896 1.00 64.62 114 ALA A C 1
ATOM 824 O O . ALA A 1 114 ? 1.545 0.840 -21.882 1.00 64.62 114 ALA A O 1
ATOM 825 N N . GLN A 1 115 ? 0.692 2.700 -20.975 1.00 64.94 115 GLN A N 1
ATOM 826 C CA . GLN A 1 115 ? 0.719 3.467 -22.219 1.00 64.94 115 GLN A CA 1
ATOM 827 C C . GLN A 1 115 ? 2.155 3.807 -22.640 1.00 64.94 115 GLN A C 1
ATOM 829 O O . GLN A 1 115 ? 2.516 3.556 -23.785 1.00 64.94 115 GLN A O 1
ATOM 834 N N . ALA A 1 116 ? 2.979 4.330 -21.726 1.00 62.75 116 ALA A N 1
ATOM 835 C CA . ALA A 1 116 ? 4.391 4.623 -21.966 1.00 62.75 116 ALA A CA 1
ATOM 836 C C . ALA A 1 116 ? 5.147 3.371 -22.418 1.00 62.75 116 ALA A C 1
ATOM 838 O O . ALA A 1 116 ? 5.887 3.421 -23.400 1.00 62.75 116 ALA A O 1
ATOM 839 N N . ASP A 1 117 ? 4.899 2.240 -21.759 1.00 61.62 117 ASP A N 1
ATOM 840 C CA . ASP A 1 117 ? 5.489 0.961 -22.126 1.00 61.62 117 ASP A CA 1
ATOM 841 C C . ASP A 1 117 ? 5.059 0.506 -23.525 1.00 61.62 117 ASP A C 1
ATOM 843 O O . ASP A 1 117 ? 5.918 0.287 -24.379 1.00 61.62 117 ASP A O 1
ATOM 847 N N . ALA A 1 118 ? 3.754 0.506 -23.825 1.00 64.00 118 ALA A N 1
ATOM 848 C CA . ALA A 1 118 ? 3.234 0.151 -25.146 1.00 64.00 118 ALA A CA 1
ATOM 849 C C . ALA A 1 118 ? 3.859 0.982 -26.281 1.00 64.00 118 ALA A C 1
ATOM 851 O O . ALA A 1 118 ? 3.962 0.516 -27.413 1.00 64.00 118 ALA A O 1
ATOM 852 N N . LEU A 1 119 ? 4.314 2.198 -25.999 1.00 61.12 119 LEU A N 1
ATOM 853 C CA . LEU A 1 119 ? 4.919 3.094 -26.980 1.00 61.12 119 LEU A CA 1
ATOM 854 C C . LEU A 1 119 ? 6.421 2.943 -27.099 1.00 61.12 119 LEU A C 1
ATOM 856 O O . LEU A 1 119 ? 6.946 2.947 -28.211 1.00 61.12 119 LEU A O 1
ATOM 860 N N . LEU A 1 120 ? 7.106 2.755 -25.978 1.00 59.75 120 LEU A N 1
ATOM 861 C CA . LEU A 1 120 ? 8.503 2.334 -25.964 1.00 59.75 120 LEU A CA 1
ATOM 862 C C . LEU A 1 120 ? 8.661 0.996 -26.683 1.00 59.75 120 LEU A C 1
ATOM 864 O O . LEU A 1 120 ? 9.651 0.784 -27.381 1.00 59.75 120 LEU A O 1
ATOM 868 N N . SER A 1 121 ? 7.610 0.179 -26.644 1.00 57.84 121 SER A N 1
ATOM 869 C CA . SER A 1 121 ? 7.483 -1.019 -27.447 1.00 57.84 121 SER A CA 1
ATOM 870 C C . SER A 1 121 ? 7.476 -0.733 -28.974 1.00 57.84 121 SER A C 1
ATOM 872 O O . SER A 1 121 ? 8.036 -1.446 -29.803 1.00 57.84 121 SER A O 1
ATOM 874 N N . THR A 1 122 ? 6.923 0.388 -29.421 1.00 59.16 122 THR A N 1
ATOM 875 C CA . THR A 1 122 ? 6.952 0.724 -30.858 1.00 59.16 122 THR A CA 1
ATOM 876 C C . THR A 1 122 ? 8.311 1.255 -31.337 1.00 59.16 122 THR A C 1
ATOM 878 O O . THR A 1 122 ? 8.556 1.336 -32.543 1.00 59.16 122 THR A O 1
ATOM 881 N N . LEU A 1 123 ? 9.229 1.589 -30.420 1.00 58.19 123 LEU A N 1
ATOM 882 C CA . LEU A 1 123 ? 10.566 2.084 -30.745 1.00 58.19 123 LEU A CA 1
ATOM 883 C C . LEU A 1 123 ? 11.540 0.907 -30.926 1.00 58.19 123 LEU A C 1
ATOM 885 O O . LEU A 1 123 ? 12.051 0.320 -29.975 1.00 58.19 123 LEU A O 1
ATOM 889 N N . SER A 1 124 ? 11.828 0.586 -32.189 1.00 46.09 124 SER A N 1
ATOM 890 C CA . SER A 1 124 ? 12.604 -0.591 -32.631 1.00 46.09 124 SER A CA 1
ATOM 891 C C . SER A 1 124 ? 14.017 -0.781 -32.037 1.00 46.09 124 SER A C 1
ATOM 893 O O . SER A 1 124 ? 14.588 -1.859 -32.200 1.00 46.09 124 SER A O 1
ATOM 895 N N . ALA A 1 125 ? 14.583 0.208 -31.335 1.00 47.22 125 ALA A N 1
ATOM 896 C CA . ALA A 1 125 ? 15.940 0.155 -30.774 1.00 47.22 125 ALA A CA 1
ATOM 897 C C . ALA A 1 125 ? 16.003 0.097 -29.231 1.00 47.22 125 ALA A C 1
ATOM 899 O O . ALA A 1 125 ? 17.007 -0.358 -28.686 1.00 47.22 125 ALA A O 1
ATOM 900 N N . THR A 1 126 ? 14.949 0.502 -28.514 1.00 51.00 126 THR A N 1
ATOM 901 C CA . THR A 1 126 ? 14.930 0.623 -27.037 1.00 51.00 126 THR A CA 1
ATOM 902 C C . THR A 1 126 ? 14.286 -0.577 -26.326 1.00 51.00 126 THR A C 1
ATOM 904 O O . THR A 1 126 ? 14.372 -0.690 -25.106 1.00 51.00 126 THR A O 1
ATOM 907 N N . TYR A 1 127 ? 13.697 -1.509 -27.086 1.00 50.97 127 TYR A N 1
ATOM 908 C CA . TYR A 1 127 ? 12.799 -2.584 -26.621 1.00 50.97 127 TYR A CA 1
ATOM 909 C C . TYR A 1 127 ? 13.420 -3.634 -25.675 1.00 50.97 127 TYR A C 1
ATOM 911 O O . TYR A 1 127 ? 12.721 -4.490 -25.151 1.00 50.97 127 TYR A O 1
ATOM 919 N N . ARG A 1 128 ? 14.739 -3.656 -25.468 1.00 60.19 128 ARG A N 1
ATOM 920 C CA . ARG A 1 128 ? 15.411 -4.801 -24.817 1.00 60.19 128 ARG A CA 1
ATOM 921 C C . ARG A 1 128 ? 15.863 -4.555 -23.386 1.00 60.19 128 ARG A C 1
ATOM 923 O O . ARG A 1 128 ? 16.662 -5.333 -22.883 1.00 60.19 128 ARG A O 1
ATOM 930 N N . PHE A 1 129 ? 15.393 -3.497 -22.739 1.00 69.12 129 PHE A N 1
ATOM 931 C CA . PHE A 1 129 ? 15.688 -3.294 -21.325 1.00 69.12 129 PHE A CA 1
ATOM 932 C C . PHE A 1 129 ? 14.574 -3.900 -20.468 1.00 69.12 129 PHE A C 1
ATOM 934 O O . PHE A 1 129 ? 13.405 -3.727 -20.816 1.00 69.12 129 PHE A O 1
ATOM 941 N N . PRO A 1 130 ? 14.922 -4.614 -19.383 1.00 77.12 130 PRO A N 1
ATOM 942 C CA . PRO A 1 130 ? 13.938 -5.114 -18.436 1.00 77.12 130 PRO A CA 1
ATOM 943 C C . PRO A 1 130 ? 13.225 -3.912 -17.821 1.00 77.12 130 PRO A C 1
ATOM 945 O O . PRO A 1 130 ? 13.820 -2.840 -17.714 1.00 77.12 130 PRO A O 1
ATOM 948 N N . ARG A 1 131 ? 11.949 -4.060 -17.466 1.00 77.56 131 ARG A N 1
ATOM 949 C CA . ARG A 1 131 ? 11.126 -2.981 -16.903 1.00 77.56 131 ARG A CA 1
ATOM 950 C C . ARG A 1 131 ? 10.148 -3.531 -15.899 1.00 77.56 131 ARG A C 1
ATOM 952 O O . ARG A 1 131 ? 9.408 -4.455 -16.216 1.00 77.56 131 ARG A O 1
ATOM 959 N N . VAL A 1 132 ? 10.100 -2.927 -14.719 1.00 81.12 132 VAL A N 1
ATOM 960 C CA . VAL A 1 132 ? 9.074 -3.223 -13.716 1.00 81.12 132 VAL A CA 1
ATOM 961 C C . VAL A 1 132 ? 7.887 -2.298 -13.941 1.00 81.12 132 VAL A C 1
ATOM 963 O O . VAL A 1 132 ? 8.053 -1.084 -13.980 1.00 81.12 132 VAL A O 1
ATOM 966 N N . LEU A 1 133 ? 6.690 -2.868 -14.059 1.00 77.44 133 LEU A N 1
ATOM 967 C CA . LEU A 1 133 ? 5.438 -2.117 -14.175 1.00 77.44 133 LEU A CA 1
ATOM 968 C C . LEU A 1 133 ? 4.636 -2.126 -12.874 1.00 77.44 133 LEU A C 1
ATOM 970 O O . LEU A 1 133 ? 4.010 -1.131 -12.513 1.00 77.44 133 LEU A O 1
ATOM 974 N N . ASP A 1 134 ? 4.630 -3.259 -12.173 1.00 79.62 134 ASP A N 1
ATOM 975 C CA . ASP A 1 134 ? 3.905 -3.423 -10.918 1.00 79.62 134 ASP A CA 1
ATOM 976 C C . ASP A 1 134 ? 4.547 -4.517 -10.063 1.00 79.62 134 ASP A C 1
ATOM 978 O O . ASP A 1 134 ? 5.329 -5.335 -10.544 1.00 79.62 134 ASP A O 1
ATOM 982 N N . PHE A 1 135 ? 4.179 -4.570 -8.790 1.00 87.69 135 PHE A N 1
ATOM 983 C CA . PHE A 1 135 ? 4.441 -5.727 -7.951 1.00 87.69 135 PHE A CA 1
ATOM 984 C C . PHE A 1 135 ? 3.347 -5.914 -6.901 1.00 87.69 135 PHE A C 1
ATOM 986 O O . PHE A 1 135 ? 2.636 -4.980 -6.518 1.00 87.69 135 PHE A O 1
ATOM 993 N N . SER A 1 136 ? 3.223 -7.147 -6.424 1.00 88.75 136 SER A N 1
ATOM 994 C CA . SER A 1 136 ? 2.254 -7.557 -5.417 1.00 88.75 136 SER A CA 1
ATOM 995 C C . SER A 1 136 ? 2.898 -8.527 -4.419 1.00 88.75 136 SER A C 1
ATOM 997 O O . SER A 1 136 ? 3.683 -9.360 -4.851 1.00 88.75 136 SER A O 1
ATOM 999 N N . PRO A 1 137 ? 2.570 -8.469 -3.120 1.00 90.81 137 PRO A N 1
ATOM 1000 C CA . PRO A 1 137 ? 1.731 -7.453 -2.504 1.00 90.81 137 PRO A CA 1
ATOM 1001 C C . PRO A 1 137 ? 2.481 -6.122 -2.378 1.00 90.81 137 PRO A C 1
ATOM 1003 O O . PRO A 1 137 ? 3.705 -6.079 -2.297 1.00 90.81 137 PRO A O 1
ATOM 1006 N N . ARG A 1 138 ? 1.736 -5.013 -2.337 1.00 81.50 138 ARG A N 1
ATOM 1007 C CA . ARG A 1 138 ? 2.303 -3.681 -2.045 1.00 81.50 138 ARG A CA 1
ATOM 1008 C C . ARG A 1 138 ? 2.365 -3.381 -0.550 1.00 81.50 138 ARG A C 1
ATOM 1010 O O . ARG A 1 138 ? 3.047 -2.447 -0.134 1.00 81.50 138 ARG A O 1
ATOM 1017 N N . TYR A 1 139 ? 1.653 -4.173 0.243 1.00 83.56 139 TYR A N 1
ATOM 1018 C CA . TYR A 1 139 ? 1.577 -4.055 1.686 1.00 83.56 139 TYR A CA 1
ATOM 1019 C C . TYR A 1 139 ? 1.531 -5.426 2.344 1.00 83.56 139 TYR A C 1
ATOM 1021 O O . TYR A 1 139 ? 0.979 -6.380 1.803 1.00 83.56 139 TYR A O 1
ATOM 1029 N N . VAL A 1 140 ? 2.058 -5.499 3.553 1.00 87.56 140 VAL A N 1
ATOM 1030 C CA . VAL A 1 140 ? 1.966 -6.657 4.436 1.00 87.56 140 VAL A CA 1
ATOM 1031 C C . VAL A 1 140 ? 1.617 -6.178 5.832 1.00 87.56 140 VAL A C 1
ATOM 1033 O O . VAL A 1 140 ? 1.953 -5.061 6.216 1.00 87.56 140 VAL A O 1
ATOM 1036 N N . VAL A 1 141 ? 0.935 -7.017 6.602 1.00 87.75 141 VAL A N 1
ATOM 1037 C CA . VAL A 1 141 ? 0.786 -6.776 8.037 1.00 87.75 141 VAL A CA 1
ATOM 1038 C C . VAL A 1 141 ? 2.051 -7.280 8.721 1.00 87.75 141 VAL A C 1
ATOM 1040 O O . VAL A 1 141 ? 2.445 -8.427 8.516 1.00 87.75 141 VAL A O 1
ATOM 1043 N N . ALA A 1 142 ? 2.662 -6.420 9.531 1.00 88.12 142 ALA A N 1
ATOM 1044 C CA . ALA A 1 142 ? 3.807 -6.695 10.385 1.00 88.12 142 ALA A CA 1
ATOM 1045 C C . ALA A 1 142 ? 3.621 -8.033 11.115 1.00 88.12 142 ALA A C 1
ATOM 1047 O O . ALA A 1 142 ? 2.730 -8.148 11.964 1.00 88.12 142 ALA A O 1
ATOM 1048 N N . PRO A 1 143 ? 4.419 -9.067 10.819 1.00 87.00 143 PRO A N 1
ATOM 1049 C CA . PRO A 1 143 ? 4.148 -10.376 11.373 1.00 87.00 143 PRO A CA 1
ATOM 1050 C C . PRO A 1 143 ? 4.727 -10.481 12.792 1.00 87.00 143 PRO A C 1
ATOM 1052 O O . PRO A 1 143 ? 5.774 -9.916 13.118 1.00 87.00 143 PRO A O 1
ATOM 1055 N N . ALA A 1 144 ? 4.021 -11.195 13.675 1.00 84.62 144 ALA A N 1
ATOM 1056 C CA . ALA A 1 144 ? 4.464 -11.397 15.060 1.00 84.62 144 ALA A CA 1
ATOM 1057 C C . ALA A 1 144 ? 5.703 -12.302 15.157 1.00 84.62 144 ALA A C 1
ATOM 1059 O O . ALA A 1 144 ? 6.515 -12.166 16.069 1.00 84.62 144 ALA A O 1
ATOM 1060 N N . THR A 1 145 ? 5.832 -13.216 14.204 1.00 87.06 145 THR A N 1
ATOM 1061 C CA . THR A 1 145 ? 6.961 -14.123 14.001 1.00 87.06 145 THR A CA 1
ATOM 1062 C C . THR A 1 145 ? 7.430 -13.978 12.559 1.00 87.06 145 THR A C 1
ATOM 1064 O O . THR A 1 145 ? 6.653 -13.501 11.740 1.00 87.06 145 THR A O 1
ATOM 1067 N N . PRO A 1 146 ? 8.654 -14.388 12.194 1.00 88.75 146 PRO A N 1
ATOM 1068 C CA . PRO A 1 146 ? 9.062 -14.360 10.795 1.00 88.75 146 PRO A CA 1
ATOM 1069 C C . PRO A 1 146 ? 8.094 -15.187 9.941 1.00 88.75 146 PRO A C 1
ATOM 1071 O O . PRO A 1 146 ? 7.780 -16.326 10.291 1.00 88.75 146 PRO A O 1
ATOM 1074 N N . THR A 1 147 ? 7.612 -14.616 8.843 1.00 92.31 147 THR A N 1
ATOM 1075 C CA . THR A 1 147 ? 6.665 -15.271 7.932 1.00 92.31 147 THR A CA 1
ATOM 1076 C C . THR A 1 147 ? 7.101 -15.066 6.501 1.00 92.31 147 THR A C 1
ATOM 1078 O O . THR A 1 147 ? 7.617 -14.007 6.150 1.00 92.31 147 THR A O 1
ATOM 1081 N N . ALA A 1 148 ? 6.867 -16.063 5.661 1.00 92.81 148 ALA A N 1
ATOM 1082 C CA . ALA A 1 148 ? 7.109 -15.898 4.247 1.00 92.81 148 ALA A CA 1
ATOM 1083 C C . ALA A 1 148 ? 5.984 -15.103 3.574 1.00 92.81 148 ALA A C 1
ATOM 1085 O O . ALA A 1 148 ? 4.822 -15.184 3.978 1.00 92.81 148 ALA A O 1
ATOM 1086 N N . VAL A 1 149 ? 6.345 -14.352 2.541 1.00 94.50 149 VAL A N 1
ATOM 1087 C CA . VAL A 1 149 ? 5.427 -13.664 1.639 1.00 94.50 149 VAL A CA 1
ATOM 1088 C C . VAL A 1 149 ? 5.844 -13.942 0.203 1.00 94.50 149 VAL A C 1
ATOM 1090 O O . VAL A 1 149 ? 7.029 -13.868 -0.134 1.00 94.50 149 VAL A O 1
ATOM 1093 N N . ASP A 1 150 ? 4.866 -14.250 -0.639 1.00 96.31 150 ASP A N 1
ATOM 1094 C CA . ASP A 1 150 ? 5.082 -14.387 -2.073 1.00 96.31 150 ASP A CA 1
ATOM 1095 C C . ASP A 1 150 ? 4.998 -13.009 -2.727 1.00 96.31 150 ASP A C 1
ATOM 1097 O O . ASP A 1 150 ? 3.986 -12.316 -2.618 1.00 96.31 150 ASP A O 1
ATOM 1101 N N . VAL A 1 151 ? 6.085 -12.604 -3.378 1.00 95.06 151 VAL A N 1
ATOM 1102 C CA . VAL A 1 151 ? 6.204 -11.351 -4.115 1.00 95.06 151 VAL A CA 1
ATOM 1103 C C . VAL A 1 151 ? 6.197 -11.656 -5.606 1.00 95.06 151 VAL A C 1
ATOM 1105 O O . VAL A 1 151 ? 7.068 -12.353 -6.120 1.00 95.06 151 VAL A O 1
ATOM 1108 N N . VAL A 1 152 ? 5.223 -11.093 -6.306 1.00 95.00 152 VAL A N 1
ATOM 1109 C CA . VAL A 1 152 ? 5.078 -11.146 -7.756 1.00 95.00 152 VAL A CA 1
ATOM 1110 C C . VAL A 1 152 ? 5.504 -9.805 -8.330 1.00 95.00 152 VAL A C 1
ATOM 1112 O O . VAL A 1 152 ? 4.935 -8.779 -7.967 1.00 95.00 152 VAL A O 1
ATOM 1115 N N . ILE A 1 153 ? 6.480 -9.804 -9.232 1.00 91.56 153 ILE A N 1
ATOM 1116 C CA . ILE A 1 153 ? 6.878 -8.633 -10.017 1.00 91.56 153 ILE A CA 1
ATOM 1117 C C . ILE A 1 153 ? 6.275 -8.784 -11.410 1.00 91.56 153 ILE A C 1
ATOM 1119 O O . ILE A 1 153 ? 6.506 -9.801 -12.054 1.00 91.56 153 ILE A O 1
ATOM 1123 N N . ASN A 1 154 ? 5.538 -7.783 -11.881 1.00 88.25 154 ASN A N 1
ATOM 1124 C CA . ASN A 1 154 ? 5.012 -7.720 -13.243 1.00 88.25 154 ASN A CA 1
ATOM 1125 C C . ASN A 1 154 ? 5.774 -6.661 -14.041 1.00 88.25 154 ASN A C 1
ATOM 1127 O O . ASN A 1 154 ? 6.115 -5.597 -13.514 1.00 88.25 154 ASN A O 1
ATOM 1131 N N . GLY A 1 155 ? 6.021 -6.927 -15.316 1.00 85.25 155 GLY A N 1
ATOM 1132 C CA . GLY A 1 155 ? 6.851 -6.066 -16.138 1.00 85.25 155 GLY A CA 1
ATOM 1133 C C . GLY A 1 155 ? 7.004 -6.532 -17.577 1.00 85.25 155 GLY A C 1
ATOM 1134 O O . GLY A 1 155 ? 6.221 -7.342 -18.060 1.00 85.25 155 GLY A O 1
ATOM 1135 N N . HIS A 1 156 ? 8.040 -6.031 -18.242 1.00 80.81 156 HIS A N 1
ATOM 1136 C CA . HIS A 1 156 ? 8.432 -6.439 -19.589 1.00 80.81 156 HIS A CA 1
ATOM 1137 C C . HIS A 1 156 ? 9.912 -6.779 -19.633 1.00 80.81 156 HIS A C 1
ATOM 1139 O O . HIS A 1 156 ? 10.727 -6.142 -18.967 1.00 80.81 156 HIS A O 1
ATOM 1145 N N . ALA A 1 157 ? 10.252 -7.789 -20.437 1.00 81.12 157 ALA A N 1
ATOM 1146 C CA . ALA A 1 157 ? 11.618 -8.266 -20.622 1.00 81.12 157 ALA A CA 1
ATOM 1147 C C . ALA A 1 157 ? 12.373 -8.514 -19.299 1.00 81.12 157 ALA A C 1
ATOM 1149 O O . ALA A 1 157 ? 13.587 -8.358 -19.256 1.00 81.12 157 ALA A O 1
ATOM 1150 N N . LEU A 1 158 ? 11.672 -8.925 -18.233 1.00 83.56 158 LEU A N 1
ATOM 1151 C CA . LEU A 1 158 ? 12.198 -9.071 -16.868 1.00 83.56 158 LEU A CA 1
ATOM 1152 C C . LEU A 1 158 ? 13.259 -10.175 -16.694 1.00 83.56 158 LEU A C 1
ATOM 1154 O O . LEU A 1 158 ? 13.760 -10.334 -15.587 1.00 83.56 158 LEU A O 1
ATOM 1158 N N . ASP A 1 159 ? 13.574 -10.900 -17.770 1.00 73.25 159 ASP A N 1
ATOM 1159 C CA . ASP A 1 159 ? 14.440 -12.080 -17.873 1.00 73.25 159 ASP A CA 1
ATOM 1160 C C . ASP A 1 159 ? 14.372 -13.037 -16.668 1.00 73.25 159 ASP A C 1
ATOM 1162 O O . ASP A 1 159 ? 14.932 -12.807 -15.597 1.00 73.25 159 ASP A O 1
ATOM 1166 N N . ALA A 1 160 ? 13.721 -14.182 -16.865 1.00 61.16 160 ALA A N 1
ATOM 1167 C CA . ALA A 1 160 ? 13.545 -15.184 -15.822 1.00 61.16 160 ALA A CA 1
ATOM 1168 C C . ALA A 1 160 ? 14.825 -15.976 -15.492 1.00 61.16 160 ALA A C 1
ATOM 1170 O O . ALA A 1 160 ? 14.815 -16.748 -14.532 1.00 61.16 160 ALA A O 1
ATOM 1171 N N . HIS A 1 161 ? 15.913 -15.829 -16.258 1.00 64.88 161 HIS A N 1
ATOM 1172 C CA . HIS A 1 161 ? 17.072 -16.714 -16.131 1.00 64.88 161 HIS A CA 1
ATOM 1173 C C . HIS A 1 161 ? 18.006 -16.390 -14.956 1.00 64.88 161 HIS A C 1
ATOM 1175 O O . HIS A 1 161 ? 18.606 -17.315 -14.408 1.00 64.88 161 HIS A O 1
ATOM 1181 N N . THR A 1 162 ? 18.100 -15.131 -14.514 1.00 73.06 162 THR A N 1
ATOM 1182 C CA . THR A 1 162 ? 18.917 -14.737 -13.345 1.00 73.06 162 THR A CA 1
ATOM 1183 C C . THR A 1 162 ? 18.345 -13.575 -12.510 1.00 73.06 162 THR A C 1
ATOM 1185 O O . THR A 1 162 ? 19.125 -12.759 -12.011 1.00 73.06 162 THR A O 1
ATOM 1188 N N . PRO A 1 163 ? 17.023 -13.417 -12.313 1.00 81.88 163 PRO A N 1
ATOM 1189 C CA . PRO A 1 163 ? 16.537 -12.291 -11.539 1.00 81.88 163 PRO A CA 1
ATOM 1190 C C . PRO A 1 163 ? 16.792 -12.530 -10.045 1.00 81.88 163 PRO A C 1
ATOM 1192 O O . PRO A 1 163 ? 16.553 -13.617 -9.512 1.00 81.88 163 PRO A O 1
ATOM 1195 N N . ALA A 1 164 ? 17.273 -11.501 -9.355 1.00 91.75 164 ALA A N 1
ATOM 1196 C CA . ALA A 1 164 ? 17.562 -11.565 -7.928 1.00 91.75 164 ALA A CA 1
ATOM 1197 C C . ALA A 1 164 ? 16.754 -10.501 -7.193 1.00 91.75 164 ALA A C 1
ATOM 1199 O O . ALA A 1 164 ? 16.909 -9.307 -7.441 1.00 91.75 164 ALA A O 1
ATOM 1200 N N . LEU A 1 165 ? 15.906 -10.935 -6.264 1.00 94.62 165 LEU A N 1
ATOM 1201 C CA . LEU A 1 165 ? 15.188 -10.048 -5.361 1.00 94.62 165 LEU A CA 1
ATOM 1202 C C . LEU A 1 165 ? 15.779 -10.178 -3.961 1.00 94.62 165 LEU A C 1
ATOM 1204 O O . LEU A 1 165 ? 16.097 -11.275 -3.503 1.00 94.62 165 LEU A O 1
ATOM 1208 N N . SER A 1 166 ? 15.894 -9.058 -3.261 1.00 95.25 166 SER A N 1
ATOM 1209 C CA . SER A 1 166 ? 16.202 -9.048 -1.837 1.00 95.25 166 SER A CA 1
ATOM 1210 C C . SER A 1 166 ? 15.237 -8.154 -1.076 1.00 95.25 166 SER A C 1
ATOM 1212 O O . SER A 1 166 ? 14.840 -7.101 -1.565 1.00 95.25 166 SER A O 1
ATOM 1214 N N . LEU A 1 167 ? 14.874 -8.576 0.129 1.00 93.94 167 LEU A N 1
ATOM 1215 C CA . LEU A 1 167 ? 14.061 -7.830 1.077 1.00 93.94 167 LEU A CA 1
ATOM 1216 C C . LEU A 1 167 ? 14.948 -7.440 2.261 1.00 93.94 167 LEU A C 1
ATOM 1218 O O . LEU A 1 167 ? 15.484 -8.311 2.947 1.00 93.94 167 LEU A O 1
ATOM 1222 N N . GLN A 1 168 ? 15.122 -6.139 2.501 1.00 90.69 168 GLN A N 1
ATOM 1223 C CA . GLN A 1 168 ? 16.018 -5.615 3.545 1.00 90.69 168 GLN A CA 1
ATOM 1224 C C . GLN A 1 168 ? 17.437 -6.215 3.457 1.00 90.69 168 GLN A C 1
ATOM 1226 O O . GLN A 1 168 ? 18.038 -6.608 4.457 1.00 90.69 168 GLN A O 1
ATOM 1231 N N . GLY A 1 169 ? 17.946 -6.363 2.229 1.00 91.94 169 GLY A N 1
ATOM 1232 C CA . GLY A 1 169 ? 19.258 -6.956 1.950 1.00 91.94 169 GLY A CA 1
ATOM 1233 C C . GLY A 1 169 ? 19.335 -8.482 2.094 1.00 91.94 169 GLY A C 1
ATOM 1234 O O . GLY A 1 169 ? 20.387 -9.054 1.824 1.00 91.94 169 GLY A O 1
ATOM 1235 N N . LYS A 1 170 ? 18.250 -9.168 2.478 1.00 94.62 170 LYS A N 1
ATOM 1236 C CA . LYS A 1 170 ? 18.185 -10.638 2.503 1.00 94.62 170 LYS A CA 1
ATOM 1237 C C . LYS A 1 170 ? 17.621 -11.163 1.191 1.00 94.62 170 LYS A C 1
ATOM 1239 O O . LYS A 1 170 ? 16.558 -10.721 0.769 1.00 94.62 170 LYS A O 1
ATOM 1244 N N . ALA A 1 171 ? 18.316 -12.103 0.559 1.00 96.00 171 ALA A N 1
ATOM 1245 C CA . ALA A 1 171 ? 17.868 -12.702 -0.695 1.00 96.00 171 ALA A CA 1
ATOM 1246 C C . ALA A 1 171 ? 16.514 -13.414 -0.527 1.00 96.00 171 ALA A C 1
ATOM 1248 O O . ALA A 1 171 ? 16.301 -14.137 0.448 1.00 96.00 171 ALA A O 1
ATOM 1249 N N . CYS A 1 172 ? 15.619 -13.206 -1.488 1.00 96.12 172 CYS A N 1
ATOM 1250 C CA . CYS A 1 172 ? 14.393 -13.974 -1.639 1.00 96.12 172 CYS A CA 1
ATOM 1251 C C . CYS A 1 172 ? 14.647 -15.186 -2.543 1.00 96.12 172 CYS A C 1
ATOM 1253 O O . CYS A 1 172 ? 15.462 -15.130 -3.464 1.00 96.12 172 CYS A O 1
ATOM 1255 N N . GLU A 1 173 ? 13.932 -16.279 -2.301 1.00 95.62 173 GLU A N 1
ATOM 1256 C CA . GLU A 1 173 ? 14.000 -17.478 -3.136 1.00 95.62 173 GLU A CA 1
ATOM 1257 C C . GLU A 1 173 ? 13.195 -17.247 -4.421 1.00 95.62 173 GLU A C 1
ATOM 1259 O O . GLU A 1 173 ? 11.997 -16.977 -4.366 1.00 95.62 173 GLU A O 1
ATOM 1264 N N . ALA A 1 174 ? 13.831 -17.347 -5.588 1.00 93.44 174 ALA A N 1
ATOM 1265 C CA . ALA A 1 174 ? 13.118 -17.293 -6.860 1.00 93.44 174 ALA A CA 1
ATOM 1266 C C . ALA A 1 174 ? 12.274 -18.567 -7.039 1.00 93.44 174 ALA A C 1
ATOM 1268 O O . ALA A 1 174 ? 12.793 -19.681 -6.998 1.00 93.44 174 ALA A O 1
ATOM 1269 N N . ARG A 1 175 ? 10.965 -18.404 -7.250 1.00 92.31 175 ARG A N 1
ATOM 1270 C CA . ARG A 1 175 ? 10.009 -19.503 -7.484 1.00 92.31 175 ARG A CA 1
ATOM 1271 C C . ARG A 1 175 ? 9.777 -19.789 -8.969 1.00 92.31 175 ARG A C 1
ATOM 1273 O O . ARG A 1 175 ? 9.112 -20.764 -9.305 1.00 92.31 175 ARG A O 1
ATOM 1280 N N . GLY A 1 176 ? 10.339 -18.960 -9.842 1.00 87.31 176 GLY A N 1
ATOM 1281 C CA . GLY A 1 176 ? 10.196 -19.042 -11.290 1.00 87.31 176 GLY A CA 1
ATOM 1282 C C . GLY A 1 176 ? 9.544 -17.790 -11.864 1.00 87.31 176 GLY A C 1
ATOM 1283 O O . GLY A 1 176 ? 9.319 -16.801 -11.167 1.00 87.31 176 GLY A O 1
ATOM 1284 N N . GLY A 1 177 ? 9.260 -17.822 -13.159 1.00 87.62 177 GLY A N 1
ATOM 1285 C CA . GLY A 1 177 ? 8.696 -16.686 -13.869 1.00 87.62 177 GLY A CA 1
ATOM 1286 C C . GLY A 1 177 ? 8.857 -16.812 -15.374 1.00 87.62 177 GLY A C 1
ATOM 1287 O O . GLY A 1 177 ? 9.310 -17.832 -15.892 1.00 87.62 177 GLY A O 1
ATOM 1288 N N . ASN A 1 178 ? 8.476 -15.753 -16.067 1.00 89.00 178 ASN A N 1
ATOM 1289 C CA . ASN A 1 178 ? 8.665 -15.558 -17.493 1.00 89.00 178 ASN A CA 1
ATOM 1290 C C . ASN A 1 178 ? 9.136 -14.112 -17.746 1.00 89.00 178 ASN A C 1
ATOM 1292 O O . ASN A 1 178 ? 9.465 -13.379 -16.815 1.00 89.00 178 ASN A O 1
ATOM 1296 N N . ALA A 1 179 ? 9.184 -13.698 -19.012 1.00 85.31 179 ALA A N 1
ATOM 1297 C CA . ALA A 1 179 ? 9.636 -12.360 -19.391 1.00 85.31 179 ALA A CA 1
ATOM 1298 C C . ALA A 1 179 ? 8.730 -11.217 -18.888 1.00 85.31 179 ALA A C 1
ATOM 1300 O O . ALA A 1 179 ? 9.146 -10.061 -18.929 1.00 85.31 179 ALA A O 1
ATOM 1301 N N . GLU A 1 180 ? 7.517 -11.516 -18.431 1.00 88.00 180 GLU A N 1
ATOM 1302 C CA . GLU A 1 180 ? 6.520 -10.527 -18.011 1.00 88.00 180 GLU A CA 1
ATOM 1303 C C . GLU A 1 180 ? 6.210 -10.594 -16.514 1.00 88.00 180 GLU A C 1
ATOM 1305 O O . GLU A 1 180 ? 5.672 -9.650 -15.938 1.00 88.00 180 GLU A O 1
ATOM 1310 N N . GLN A 1 181 ? 6.545 -11.706 -15.865 1.00 92.38 181 GLN A N 1
ATOM 1311 C CA . GLN A 1 181 ? 6.178 -11.953 -14.486 1.00 92.38 181 GLN A CA 1
ATOM 1312 C C . GLN A 1 181 ? 7.220 -12.803 -13.769 1.00 92.38 181 GLN A C 1
ATOM 1314 O O . GLN A 1 181 ? 7.527 -13.915 -14.193 1.00 92.38 181 GLN A O 1
ATOM 1319 N N . LEU A 1 182 ? 7.708 -12.313 -12.634 1.00 93.38 182 LEU A N 1
ATOM 1320 C CA . LEU A 1 182 ? 8.644 -13.015 -11.762 1.00 93.38 182 LEU A CA 1
ATOM 1321 C C . LEU A 1 182 ? 7.999 -13.299 -10.410 1.00 93.38 182 LEU A C 1
ATOM 1323 O O . LEU A 1 182 ? 7.314 -12.441 -9.858 1.00 93.38 182 LEU A O 1
ATOM 1327 N N . HIS A 1 183 ? 8.262 -14.480 -9.857 1.00 95.44 183 HIS A N 1
ATOM 1328 C CA . HIS A 1 183 ? 7.734 -14.920 -8.570 1.00 95.44 183 HIS A CA 1
ATOM 1329 C C . HIS A 1 183 ? 8.876 -15.162 -7.593 1.00 95.44 183 HIS A C 1
ATOM 1331 O O . HIS A 1 183 ? 9.818 -15.905 -7.879 1.00 95.44 183 HIS A O 1
ATOM 1337 N N . PHE A 1 184 ? 8.767 -14.569 -6.413 1.00 96.50 184 PHE A N 1
ATOM 1338 C CA . PHE A 1 184 ? 9.745 -14.687 -5.345 1.00 96.50 184 PHE A CA 1
ATOM 1339 C C . PHE A 1 184 ? 9.066 -15.049 -4.039 1.00 96.50 184 PHE A C 1
ATOM 1341 O O . PHE A 1 184 ? 7.964 -14.604 -3.750 1.00 96.50 184 PHE A O 1
ATOM 1348 N N . HIS A 1 185 ? 9.773 -15.802 -3.218 1.00 96.44 185 HIS A N 1
ATOM 1349 C CA . HIS A 1 185 ? 9.378 -16.139 -1.869 1.00 96.44 185 HIS A CA 1
ATOM 1350 C C . HIS A 1 185 ? 10.335 -15.443 -0.901 1.00 96.44 185 HIS A C 1
ATOM 1352 O O . HIS A 1 185 ? 11.523 -15.765 -0.828 1.00 96.44 185 HIS A O 1
ATOM 1358 N N . CYS A 1 186 ? 9.836 -14.431 -0.199 1.00 96.12 186 CYS A N 1
ATOM 1359 C CA . CYS A 1 186 ? 10.625 -13.572 0.677 1.00 96.12 186 CYS A CA 1
ATOM 1360 C C . CYS A 1 186 ? 10.298 -13.849 2.145 1.00 96.12 186 CYS A C 1
ATOM 13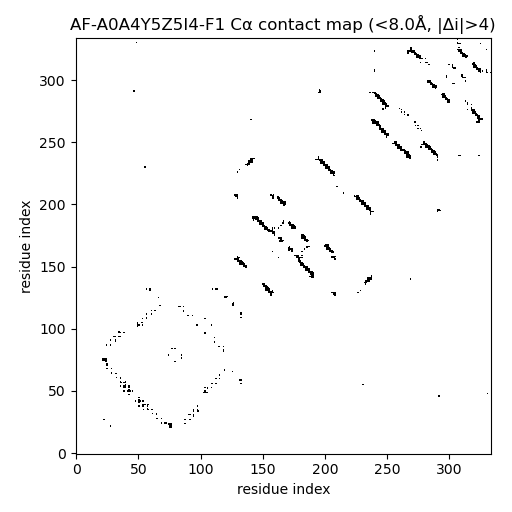62 O O . CYS A 1 186 ? 9.134 -13.955 2.518 1.00 96.12 186 CYS A O 1
ATOM 1364 N N . MET A 1 187 ? 11.314 -13.892 3.007 1.00 95.56 187 MET A N 1
ATOM 1365 C CA . MET A 1 187 ? 11.110 -13.989 4.454 1.00 95.56 187 MET A CA 1
ATOM 1366 C C . MET A 1 187 ? 10.962 -12.598 5.067 1.00 95.56 187 MET A C 1
ATOM 1368 O O . MET A 1 187 ? 11.938 -11.849 5.147 1.00 95.56 187 MET A O 1
ATOM 1372 N N . LEU A 1 188 ? 9.764 -12.271 5.553 1.00 91.62 188 LEU A N 1
ATOM 1373 C CA . LEU A 1 188 ? 9.548 -11.078 6.365 1.00 91.62 188 LEU A CA 1
ATOM 1374 C C . LEU A 1 188 ? 10.206 -11.278 7.736 1.00 91.62 188 LEU A C 1
ATOM 1376 O O . LEU A 1 188 ? 9.997 -12.318 8.377 1.00 91.62 188 LEU A O 1
ATOM 1380 N N . PRO A 1 189 ? 11.000 -10.309 8.217 1.00 87.75 189 PRO A N 1
ATOM 1381 C CA . PRO A 1 189 ? 11.464 -10.337 9.593 1.00 87.75 189 PRO A CA 1
ATOM 1382 C C . PRO A 1 189 ? 10.267 -10.216 10.545 1.00 87.75 189 PRO A C 1
ATOM 1384 O O . PRO A 1 189 ? 9.239 -9.642 10.198 1.00 87.75 189 PRO A O 1
ATOM 1387 N N . ALA A 1 190 ? 10.408 -10.733 11.766 1.00 86.12 190 ALA A N 1
ATOM 1388 C CA . ALA A 1 190 ? 9.455 -10.392 12.814 1.00 86.12 190 ALA A CA 1
ATOM 1389 C C . ALA A 1 190 ? 9.520 -8.883 13.047 1.00 86.12 190 ALA A C 1
ATOM 1391 O O . ALA A 1 190 ? 10.607 -8.338 13.271 1.00 86.12 190 ALA A O 1
ATOM 1392 N N . ALA A 1 191 ? 8.370 -8.223 13.011 1.00 80.00 191 ALA A N 1
ATOM 1393 C CA . ALA A 1 191 ? 8.330 -6.804 13.278 1.00 80.00 191 ALA A CA 1
ATOM 1394 C C . ALA A 1 191 ? 8.682 -6.561 14.748 1.00 80.00 191 ALA A C 1
ATOM 1396 O O . ALA A 1 191 ? 8.040 -7.099 15.664 1.00 80.00 191 ALA A O 1
ATOM 1397 N N . THR A 1 192 ? 9.666 -5.692 14.983 1.00 62.56 192 THR A N 1
ATOM 1398 C CA . THR A 1 192 ? 9.726 -4.966 16.251 1.00 62.56 192 THR A CA 1
ATOM 1399 C C . THR A 1 192 ? 8.382 -4.257 16.406 1.00 62.56 192 THR A C 1
ATOM 1401 O O . THR A 1 192 ? 7.784 -3.863 15.412 1.00 62.56 192 THR A O 1
ATOM 1404 N N . ALA A 1 193 ? 7.829 -4.201 17.616 1.00 57.78 193 ALA A N 1
ATOM 1405 C CA . ALA A 1 193 ? 6.449 -3.784 17.890 1.00 57.78 193 ALA A CA 1
ATOM 1406 C C . ALA A 1 193 ? 6.165 -2.287 17.610 1.00 57.78 193 ALA A C 1
ATOM 1408 O O . ALA A 1 193 ? 5.528 -1.613 18.415 1.00 57.78 193 ALA A O 1
ATOM 1409 N N . ALA A 1 194 ? 6.671 -1.742 16.504 1.00 55.75 194 ALA A N 1
ATOM 1410 C CA . ALA A 1 194 ? 6.419 -0.395 16.056 1.00 55.75 194 ALA A CA 1
ATOM 1411 C C . ALA A 1 194 ? 4.908 -0.244 15.812 1.00 55.75 194 ALA A C 1
ATOM 1413 O O . ALA A 1 194 ? 4.328 -1.000 15.028 1.00 55.75 194 ALA A O 1
ATOM 1414 N N . PRO A 1 195 ? 4.253 0.714 16.486 1.00 63.91 195 PRO A N 1
ATOM 1415 C CA . PRO A 1 195 ? 2.818 0.942 16.342 1.00 63.91 195 PRO A CA 1
ATOM 1416 C C . PRO A 1 195 ? 2.464 1.659 15.031 1.00 63.91 195 PRO A C 1
ATOM 1418 O O . PRO A 1 195 ? 1.298 1.963 14.806 1.00 63.91 195 PRO A O 1
ATOM 1421 N N . THR A 1 196 ? 3.458 1.956 14.191 1.00 71.62 196 THR A N 1
ATOM 1422 C CA . THR A 1 196 ? 3.345 2.815 13.012 1.00 71.62 196 THR A CA 1
ATOM 1423 C C . THR A 1 196 ? 3.655 2.066 11.727 1.00 71.62 196 THR A C 1
ATOM 1425 O O . THR A 1 196 ? 4.427 1.112 11.733 1.00 71.62 196 THR A O 1
ATOM 1428 N N . LEU A 1 197 ? 3.106 2.563 10.617 1.00 74.31 197 LEU A N 1
ATOM 1429 C CA . LEU A 1 197 ? 3.471 2.148 9.263 1.00 74.31 197 LEU A CA 1
ATOM 1430 C C . LEU A 1 197 ? 4.993 2.254 9.054 1.00 74.31 197 LEU A C 1
ATOM 1432 O O . LEU A 1 197 ? 5.567 3.339 9.178 1.00 74.31 197 LEU A O 1
ATOM 1436 N N . SER A 1 198 ? 5.630 1.138 8.719 1.00 79.38 198 SER A N 1
ATOM 1437 C CA . SER A 1 198 ? 7.031 1.040 8.307 1.00 79.38 198 SER A CA 1
ATOM 1438 C C . SER A 1 198 ? 7.120 0.692 6.821 1.00 79.38 198 SER A C 1
ATOM 1440 O O . SER A 1 198 ? 6.132 0.353 6.170 1.00 79.38 198 SER A O 1
ATOM 1442 N N . TYR A 1 199 ? 8.320 0.806 6.255 1.00 81.44 199 TYR A N 1
ATOM 1443 C CA . TYR A 1 199 ? 8.576 0.442 4.866 1.00 81.44 199 TYR A CA 1
ATOM 1444 C C . TYR A 1 199 ? 9.762 -0.504 4.796 1.00 81.44 199 TYR A C 1
ATOM 1446 O O . TYR A 1 199 ? 10.811 -0.258 5.397 1.00 81.44 199 TYR A O 1
ATOM 1454 N N . LEU A 1 200 ? 9.589 -1.581 4.036 1.00 87.25 200 LEU A N 1
ATOM 1455 C CA . LEU A 1 200 ? 10.630 -2.552 3.771 1.00 87.25 200 LEU A CA 1
ATOM 1456 C C . LEU A 1 200 ? 11.179 -2.363 2.363 1.00 87.25 200 LEU A C 1
ATOM 1458 O O . LEU A 1 200 ? 10.426 -2.359 1.395 1.00 87.25 200 LEU A O 1
ATOM 1462 N N . THR A 1 201 ? 12.495 -2.224 2.237 1.00 89.06 201 THR A N 1
ATOM 1463 C CA . THR A 1 201 ? 13.128 -2.066 0.925 1.00 89.06 201 THR A CA 1
ATOM 1464 C C . THR A 1 201 ? 13.210 -3.410 0.212 1.00 89.06 201 THR A C 1
ATOM 1466 O O . THR A 1 201 ? 13.770 -4.370 0.743 1.00 89.06 201 THR A O 1
ATOM 1469 N N . LEU A 1 202 ? 12.688 -3.457 -1.008 1.00 90.44 202 LEU A N 1
ATOM 1470 C CA . LEU A 1 202 ? 12.825 -4.544 -1.965 1.00 90.44 202 LEU A CA 1
ATOM 1471 C C . LEU A 1 202 ? 13.819 -4.101 -3.043 1.00 90.44 202 LEU A C 1
ATOM 1473 O O . LEU A 1 202 ? 13.602 -3.102 -3.715 1.00 90.44 202 LEU A O 1
ATOM 1477 N N . SER A 1 203 ? 14.930 -4.807 -3.209 1.00 91.69 203 SER A N 1
ATOM 1478 C CA . SER A 1 203 ? 15.898 -4.524 -4.276 1.00 91.69 203 SER A CA 1
ATOM 1479 C C . SER A 1 203 ? 15.853 -5.644 -5.298 1.00 91.69 203 SER A C 1
ATOM 1481 O O . SER A 1 203 ? 16.225 -6.775 -4.980 1.00 91.69 203 SER A O 1
ATOM 1483 N N . LEU A 1 204 ? 15.378 -5.327 -6.498 1.00 92.00 204 LEU A N 1
ATOM 1484 C CA . LEU A 1 204 ? 15.325 -6.238 -7.633 1.00 92.00 204 LEU A CA 1
ATOM 1485 C C . LEU A 1 204 ? 16.496 -5.941 -8.569 1.00 92.00 204 LEU A C 1
ATOM 1487 O O . LEU A 1 204 ? 16.713 -4.794 -8.951 1.00 92.00 204 LEU A O 1
ATOM 1491 N N . ALA A 1 205 ? 17.221 -6.975 -8.967 1.00 90.94 205 ALA A N 1
ATOM 1492 C CA . ALA A 1 205 ? 18.178 -6.939 -10.059 1.00 90.94 205 ALA A CA 1
ATOM 1493 C C . ALA A 1 205 ? 17.655 -7.816 -11.200 1.00 90.94 205 ALA A C 1
ATOM 1495 O O . ALA A 1 205 ? 17.319 -8.983 -10.989 1.00 90.94 205 ALA A O 1
ATOM 1496 N N . THR A 1 206 ? 17.591 -7.238 -12.395 1.00 87.12 206 THR A N 1
ATOM 1497 C CA . THR A 1 206 ? 17.221 -7.921 -13.643 1.00 87.12 206 THR A CA 1
ATOM 1498 C C . THR A 1 206 ? 18.296 -7.677 -14.687 1.00 87.12 206 THR A C 1
ATOM 1500 O O . THR A 1 206 ? 19.059 -6.714 -14.585 1.00 87.12 206 THR A O 1
ATOM 1503 N N . TYR A 1 207 ? 18.366 -8.543 -15.689 1.00 82.06 207 TYR A N 1
ATOM 1504 C CA . TYR A 1 207 ? 19.365 -8.455 -16.743 1.00 82.06 207 TYR A CA 1
ATOM 1505 C C . TYR A 1 207 ? 18.663 -8.209 -18.075 1.00 82.06 207 TYR A C 1
ATOM 1507 O O . TYR A 1 207 ? 17.599 -8.780 -18.315 1.00 82.06 207 TYR A O 1
ATOM 1515 N N . PRO A 1 208 ? 19.214 -7.351 -18.946 1.00 75.00 208 PRO A N 1
ATOM 1516 C CA . PRO A 1 208 ? 18.664 -7.200 -20.279 1.00 75.00 208 PRO A CA 1
ATOM 1517 C C . PRO A 1 208 ? 18.776 -8.519 -21.050 1.00 75.00 208 PRO A C 1
ATOM 1519 O O . PRO A 1 208 ? 19.842 -9.144 -21.013 1.00 75.00 208 PRO A O 1
ATOM 1522 N N . PRO A 1 209 ? 17.716 -8.947 -21.766 1.00 70.56 209 PRO A N 1
ATOM 1523 C CA . PRO A 1 209 ? 17.742 -10.158 -22.570 1.00 70.56 209 PRO A CA 1
ATOM 1524 C C . PRO A 1 209 ? 18.948 -10.169 -23.507 1.00 70.56 209 PRO A C 1
ATOM 1526 O O . PRO A 1 209 ? 19.083 -9.319 -24.399 1.00 70.56 209 PRO A O 1
ATOM 1529 N N . ARG A 1 210 ? 19.815 -11.173 -23.333 1.00 69.19 210 ARG A N 1
ATOM 1530 C CA . ARG A 1 210 ? 20.942 -11.386 -24.239 1.00 69.19 210 ARG A CA 1
ATOM 1531 C C . ARG A 1 210 ? 20.398 -11.796 -25.613 1.00 69.19 210 ARG A C 1
ATOM 1533 O O . ARG A 1 210 ? 19.624 -12.751 -25.714 1.00 69.19 210 ARG A O 1
ATOM 1540 N N . PRO A 1 211 ? 20.778 -11.104 -26.702 1.00 67.50 211 PRO A N 1
ATOM 1541 C CA . PRO A 1 211 ? 20.520 -11.620 -28.036 1.00 67.50 211 PRO A CA 1
ATOM 1542 C C . PRO A 1 211 ? 21.130 -13.017 -28.178 1.00 67.50 211 PRO A C 1
ATOM 1544 O O . PRO A 1 211 ? 22.234 -13.253 -27.703 1.00 67.50 211 PRO A O 1
ATOM 1547 N N . TRP A 1 212 ? 20.478 -13.916 -28.914 1.00 67.06 212 TRP A N 1
ATOM 1548 C CA . TRP A 1 212 ? 21.010 -15.263 -29.169 1.00 67.06 212 TRP A CA 1
ATOM 1549 C C . TRP A 1 212 ? 22.416 -15.258 -29.808 1.00 67.06 212 TRP A C 1
ATOM 1551 O O . TRP A 1 212 ? 23.184 -16.196 -29.631 1.00 67.06 212 TRP A O 1
ATOM 1561 N N . TRP A 1 213 ? 22.775 -14.194 -30.536 1.00 65.00 213 TRP A N 1
ATOM 1562 C CA . TRP A 1 213 ? 24.106 -14.026 -31.119 1.00 65.00 213 TRP A CA 1
ATOM 1563 C C . TRP A 1 213 ? 25.159 -13.544 -30.110 1.00 65.00 213 TRP A C 1
ATOM 1565 O O . TRP A 1 213 ? 26.347 -13.691 -30.380 1.00 65.00 213 TRP A O 1
ATOM 1575 N N . ALA A 1 214 ? 24.762 -12.994 -28.955 1.00 61.53 214 ALA A N 1
ATOM 1576 C CA . ALA A 1 214 ? 25.693 -12.553 -27.914 1.00 61.53 214 ALA A CA 1
ATOM 1577 C C . ALA A 1 214 ? 26.467 -13.736 -27.319 1.00 61.53 214 ALA A C 1
ATOM 1579 O O . ALA A 1 214 ? 27.673 -13.630 -27.134 1.00 61.53 214 ALA A O 1
ATOM 1580 N N . PHE A 1 215 ? 25.831 -14.907 -27.199 1.00 63.75 215 PHE A N 1
ATOM 1581 C CA . PHE A 1 215 ? 26.496 -16.147 -26.781 1.00 63.75 215 PHE A CA 1
ATOM 1582 C C . PHE A 1 215 ? 27.689 -16.537 -27.677 1.00 63.75 215 PHE A C 1
ATOM 1584 O O . PHE A 1 215 ? 28.610 -17.203 -27.215 1.00 63.75 215 PHE A O 1
ATOM 1591 N N . ALA A 1 216 ? 27.715 -16.109 -28.948 1.00 64.25 216 ALA A N 1
ATOM 1592 C CA . ALA A 1 216 ? 28.835 -16.369 -29.859 1.00 64.25 216 ALA A CA 1
ATOM 1593 C C . ALA A 1 216 ? 30.035 -15.421 -29.644 1.00 64.25 216 ALA A C 1
ATOM 1595 O O . ALA A 1 216 ? 31.137 -15.705 -30.112 1.00 64.25 216 ALA A O 1
ATOM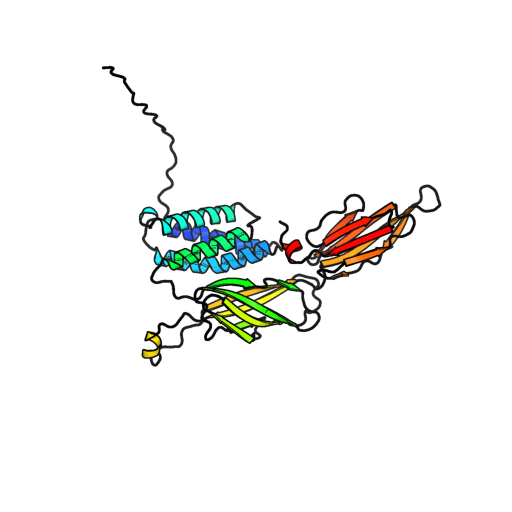 1596 N N . VAL A 1 217 ? 29.833 -14.303 -28.941 1.00 61.84 217 VAL A N 1
ATOM 1597 C CA . VAL A 1 217 ? 30.841 -13.257 -28.678 1.00 61.84 217 VAL A CA 1
ATOM 1598 C C . VAL A 1 217 ? 31.127 -13.066 -27.181 1.00 61.84 217 VAL A C 1
ATOM 1600 O O . VAL A 1 217 ? 32.006 -12.281 -26.833 1.00 61.84 217 VAL A O 1
ATOM 1603 N N . ASP A 1 218 ? 30.434 -13.806 -26.309 1.00 52.62 218 ASP A N 1
ATOM 1604 C CA . ASP A 1 218 ? 30.453 -13.691 -24.838 1.00 52.62 218 ASP A CA 1
ATOM 1605 C C . ASP A 1 218 ? 31.841 -13.896 -24.203 1.00 52.62 218 ASP A C 1
ATOM 1607 O O . ASP A 1 218 ? 32.071 -13.469 -23.080 1.00 52.62 218 ASP A O 1
ATOM 1611 N N . TRP A 1 219 ? 32.809 -14.480 -24.916 1.00 58.84 219 TRP A N 1
ATOM 1612 C CA . TRP A 1 219 ? 34.189 -14.607 -24.425 1.00 58.84 219 TRP A CA 1
ATOM 1613 C C . TRP A 1 219 ? 34.991 -13.288 -24.440 1.00 58.84 219 TRP A C 1
ATOM 1615 O O . TRP A 1 219 ? 36.110 -13.258 -23.934 1.00 58.84 219 TRP A O 1
ATOM 1625 N N . LEU A 1 220 ? 34.452 -12.212 -25.031 1.00 55.94 220 LEU A N 1
ATOM 1626 C CA . LEU A 1 220 ? 35.146 -10.933 -25.249 1.00 55.94 220 LEU A CA 1
ATOM 1627 C C . LEU A 1 220 ? 34.535 -9.732 -24.509 1.00 55.94 220 LEU A C 1
ATOM 1629 O O . LEU A 1 220 ? 35.058 -8.626 -24.650 1.00 55.94 220 LEU A O 1
ATOM 1633 N N . ARG A 1 221 ? 33.434 -9.892 -23.764 1.00 58.19 221 ARG A N 1
ATOM 1634 C CA . ARG A 1 221 ? 32.762 -8.768 -23.090 1.00 58.19 221 ARG A CA 1
ATOM 1635 C C . ARG A 1 221 ? 32.497 -9.053 -21.621 1.00 58.19 221 ARG A C 1
ATOM 1637 O O . ARG A 1 221 ? 32.142 -10.170 -21.264 1.00 58.19 221 ARG A O 1
ATOM 1644 N N . ASP A 1 222 ? 32.646 -8.006 -20.813 1.00 64.75 222 ASP A N 1
ATOM 1645 C CA . ASP A 1 222 ? 32.192 -7.974 -19.427 1.00 64.75 222 ASP A CA 1
ATOM 1646 C C . ASP A 1 222 ? 30.703 -8.346 -19.359 1.00 64.75 222 ASP A C 1
ATOM 1648 O O . ASP A 1 222 ? 29.922 -7.987 -20.251 1.00 64.75 222 ASP A O 1
ATOM 1652 N N . ASP A 1 223 ? 30.312 -9.084 -18.317 1.00 64.62 223 ASP A N 1
ATOM 1653 C CA . ASP A 1 223 ? 28.912 -9.429 -18.085 1.00 64.62 223 ASP A CA 1
ATOM 1654 C C . ASP A 1 223 ? 28.040 -8.156 -18.095 1.00 64.62 223 ASP A C 1
ATOM 1656 O O . ASP A 1 223 ? 28.442 -7.129 -17.540 1.00 64.62 223 ASP A O 1
ATOM 1660 N N . PRO A 1 224 ? 26.842 -8.191 -18.714 1.00 69.81 224 PRO A N 1
ATOM 1661 C CA . PRO A 1 224 ? 25.963 -7.038 -18.767 1.00 69.81 224 PRO A CA 1
ATOM 1662 C C . PRO A 1 224 ? 25.627 -6.591 -17.346 1.00 69.81 224 PRO A C 1
ATOM 1664 O O . PRO A 1 224 ? 25.219 -7.399 -16.504 1.00 69.81 224 PRO A O 1
ATOM 1667 N N . GLU A 1 225 ? 25.788 -5.294 -17.092 1.00 78.56 225 GLU A N 1
ATOM 1668 C CA . GLU A 1 225 ? 25.464 -4.723 -15.793 1.00 78.56 225 GLU A CA 1
ATOM 1669 C C . GLU A 1 225 ? 23.976 -4.949 -15.471 1.00 78.56 225 GLU A C 1
ATOM 1671 O O . GLU A 1 225 ? 23.110 -4.725 -16.327 1.00 78.56 225 GLU A O 1
ATOM 1676 N N . PRO A 1 226 ? 23.647 -5.403 -14.249 1.00 85.00 226 PRO A N 1
ATOM 1677 C CA . PRO A 1 226 ? 22.263 -5.605 -13.857 1.00 85.00 226 PRO A CA 1
ATOM 1678 C C . PRO A 1 226 ? 21.531 -4.267 -13.758 1.00 85.00 226 PRO A C 1
ATOM 1680 O O . PRO A 1 226 ? 22.008 -3.325 -13.118 1.00 85.00 226 PRO A O 1
ATOM 1683 N N . VAL A 1 227 ? 20.313 -4.224 -14.289 1.00 83.00 227 VAL A N 1
ATOM 1684 C CA . VAL A 1 227 ? 19.380 -3.122 -14.056 1.00 83.00 227 VAL A CA 1
ATOM 1685 C C . VAL A 1 227 ? 18.743 -3.318 -12.687 1.00 83.00 227 VAL A C 1
ATOM 1687 O O . VAL A 1 227 ? 18.141 -4.361 -12.402 1.00 83.00 227 VAL A O 1
ATOM 1690 N N . ARG A 1 228 ? 18.908 -2.319 -11.817 1.00 86.19 228 ARG A N 1
ATOM 1691 C CA . ARG A 1 228 ? 18.468 -2.367 -10.420 1.00 86.19 228 ARG A CA 1
ATOM 1692 C C . ARG A 1 228 ? 17.231 -1.508 -10.205 1.00 86.19 228 ARG A C 1
ATOM 1694 O O . ARG A 1 228 ? 17.223 -0.332 -10.555 1.00 86.19 228 ARG A O 1
ATOM 1701 N N . TYR A 1 229 ? 16.240 -2.088 -9.541 1.00 83.56 229 TYR A N 1
ATOM 1702 C CA . TYR A 1 229 ? 15.032 -1.411 -9.092 1.00 83.56 229 TYR A CA 1
ATOM 1703 C C . TYR A 1 229 ? 14.961 -1.440 -7.574 1.00 83.56 229 TYR A C 1
ATOM 1705 O O . TYR A 1 229 ? 15.147 -2.488 -6.949 1.00 83.56 229 TYR A O 1
ATOM 1713 N N . THR A 1 230 ? 14.632 -0.293 -6.993 1.00 83.31 230 THR A N 1
ATOM 1714 C CA . THR A 1 230 ? 14.289 -0.185 -5.578 1.00 83.31 230 THR A CA 1
ATOM 1715 C C . THR A 1 230 ? 12.780 -0.065 -5.474 1.00 83.31 230 THR A C 1
ATOM 1717 O O . THR A 1 230 ? 12.189 0.939 -5.853 1.00 83.31 230 THR A O 1
ATOM 1720 N N . LEU A 1 231 ? 12.155 -1.116 -4.969 1.00 85.06 231 LEU A N 1
ATOM 1721 C CA . LEU A 1 231 ? 10.747 -1.159 -4.618 1.00 85.06 231 LEU A CA 1
ATOM 1722 C C . LEU A 1 231 ? 10.644 -1.018 -3.094 1.00 85.06 231 LEU A C 1
ATOM 1724 O O . LEU A 1 231 ? 11.595 -1.278 -2.357 1.00 85.06 231 LEU A O 1
ATOM 1728 N N . ALA A 1 232 ? 9.489 -0.609 -2.594 1.00 82.06 232 ALA A N 1
ATOM 1729 C CA . ALA A 1 232 ? 9.238 -0.579 -1.161 1.00 82.06 232 ALA A CA 1
ATOM 1730 C C . ALA A 1 232 ? 7.913 -1.277 -0.867 1.00 82.06 232 ALA A C 1
ATOM 1732 O O . ALA A 1 232 ? 6.906 -1.065 -1.538 1.00 82.06 232 ALA A O 1
ATOM 1733 N N . LEU A 1 233 ? 7.952 -2.155 0.120 1.00 85.94 233 LEU A N 1
ATOM 1734 C CA . LEU A 1 233 ? 6.827 -2.915 0.616 1.00 85.94 233 LEU A CA 1
ATOM 1735 C C . LEU A 1 233 ? 6.341 -2.231 1.891 1.00 85.94 233 LEU A C 1
ATOM 1737 O O . LEU A 1 233 ? 7.092 -2.129 2.860 1.00 85.94 233 LEU A O 1
ATOM 1741 N N . ALA A 1 234 ? 5.109 -1.734 1.884 1.00 81.94 234 ALA A N 1
ATOM 1742 C CA . ALA A 1 234 ? 4.527 -1.115 3.066 1.00 81.94 234 ALA A CA 1
ATOM 1743 C C . ALA A 1 234 ? 4.286 -2.181 4.144 1.00 81.94 234 ALA A C 1
ATOM 1745 O O . ALA A 1 234 ? 3.665 -3.208 3.889 1.00 81.94 234 ALA A O 1
ATOM 1746 N N . GLU A 1 235 ? 4.759 -1.943 5.356 1.00 85.50 235 GLU A N 1
ATOM 1747 C CA . GLU A 1 235 ? 4.530 -2.815 6.500 1.00 85.50 235 GLU A CA 1
ATOM 1748 C C . GLU A 1 235 ? 3.581 -2.107 7.468 1.00 85.50 235 GLU A C 1
ATOM 1750 O O . GLU A 1 235 ? 3.902 -1.103 8.100 1.00 85.50 235 GLU A O 1
ATOM 1755 N N . LEU A 1 236 ? 2.355 -2.613 7.532 1.00 84.56 236 LEU A N 1
ATOM 1756 C CA . LEU A 1 236 ? 1.298 -2.094 8.386 1.00 84.56 236 LEU A CA 1
ATOM 1757 C C . LEU A 1 236 ? 1.458 -2.652 9.796 1.00 84.56 236 LEU A C 1
ATOM 1759 O O . LEU A 1 236 ? 1.810 -3.823 9.935 1.00 84.56 236 LEU A O 1
ATOM 1763 N N . PRO A 1 237 ? 1.123 -1.897 10.851 1.00 86.00 237 PRO A N 1
ATOM 1764 C CA . PRO A 1 237 ? 1.127 -2.451 12.196 1.00 86.00 237 PRO A CA 1
ATOM 1765 C C . PRO A 1 237 ? 0.121 -3.597 12.309 1.00 86.00 237 PRO A C 1
ATOM 1767 O O . PRO A 1 237 ? -0.829 -3.705 11.536 1.00 86.00 237 PRO A O 1
ATOM 1770 N N . ARG A 1 238 ? 0.306 -4.455 13.315 1.00 87.06 238 ARG A N 1
ATOM 1771 C CA . ARG A 1 238 ? -0.557 -5.626 13.564 1.00 87.06 238 ARG A CA 1
ATOM 1772 C C . ARG A 1 238 ? -2.020 -5.270 13.822 1.00 87.06 238 ARG A C 1
ATOM 1774 O O . ARG A 1 238 ? -2.905 -6.111 13.652 1.00 87.06 238 ARG A O 1
ATOM 1781 N N . THR A 1 239 ? -2.266 -4.042 14.253 1.00 88.88 239 THR A N 1
ATOM 1782 C CA . THR A 1 239 ? -3.566 -3.561 14.698 1.00 88.88 239 THR A CA 1
ATOM 1783 C C . THR A 1 239 ? -3.941 -2.303 13.927 1.00 88.88 239 THR A C 1
ATOM 1785 O O . THR A 1 239 ? -3.080 -1.522 13.529 1.00 88.88 239 THR A O 1
ATOM 1788 N N . VAL A 1 240 ? -5.239 -2.107 13.686 1.00 87.25 240 VAL A N 1
ATOM 1789 C CA . VAL A 1 240 ? -5.750 -0.874 13.060 1.00 87.25 240 VAL A CA 1
ATOM 1790 C C . VAL A 1 240 ? -5.664 0.321 14.013 1.00 87.25 240 VAL A C 1
ATOM 1792 O O . VAL A 1 240 ? -5.708 1.473 13.582 1.00 87.25 240 VAL A O 1
ATOM 1795 N N . GLY A 1 241 ? -5.532 0.048 15.310 1.00 87.31 241 GLY A N 1
ATOM 1796 C CA . GLY A 1 241 ? -5.386 1.048 16.351 1.00 87.31 241 GLY A CA 1
ATOM 1797 C C . GLY A 1 241 ? -5.671 0.499 17.744 1.00 87.31 241 GLY A C 1
ATOM 1798 O O . GLY A 1 241 ? -6.157 -0.627 17.911 1.00 87.31 241 GLY A O 1
ATOM 1799 N N . GLY A 1 242 ? -5.375 1.335 18.735 1.00 88.69 242 GLY A N 1
ATOM 1800 C CA . GLY A 1 242 ? -5.818 1.178 20.116 1.00 88.69 242 GLY A CA 1
ATOM 1801 C C . GLY A 1 242 ? -7.066 2.020 20.358 1.00 88.69 242 GLY A C 1
ATOM 1802 O O . GLY A 1 242 ? -7.160 3.149 19.874 1.00 88.69 242 GLY A O 1
ATOM 1803 N N . PHE A 1 243 ? -8.025 1.471 21.090 1.00 90.75 243 PHE A N 1
ATOM 1804 C CA . PHE A 1 243 ? -9.317 2.099 21.318 1.00 90.75 243 PHE A CA 1
ATOM 1805 C C . PHE A 1 243 ? -9.625 2.144 22.812 1.00 90.75 243 PHE A C 1
ATOM 1807 O O . PHE A 1 243 ? -9.364 1.188 23.545 1.00 90.75 243 PHE A O 1
ATOM 1814 N N . ASP A 1 244 ? -10.256 3.238 23.215 1.00 91.19 244 ASP A N 1
ATOM 1815 C CA . ASP A 1 244 ? -10.816 3.475 24.534 1.00 91.19 244 ASP A CA 1
ATOM 1816 C C . ASP A 1 244 ? -12.263 3.922 24.346 1.00 91.19 244 ASP A C 1
ATOM 1818 O O . ASP A 1 244 ? -12.556 4.788 23.523 1.00 91.19 244 ASP A O 1
ATOM 1822 N N . ALA A 1 245 ? -13.195 3.353 25.100 1.00 92.19 245 ALA A N 1
ATOM 1823 C CA . ALA A 1 245 ? -14.580 3.798 25.042 1.00 92.19 245 ALA A CA 1
ATOM 1824 C C . ALA A 1 245 ? -15.073 4.227 26.413 1.00 92.19 245 ALA A C 1
ATOM 1826 O O . ALA A 1 245 ? -14.706 3.652 27.434 1.00 92.19 245 ALA A O 1
ATOM 1827 N N . THR A 1 246 ? -15.944 5.225 26.418 1.00 93.12 246 THR A N 1
ATOM 1828 C CA . THR A 1 246 ? -16.565 5.768 27.617 1.00 93.12 246 THR A CA 1
ATOM 1829 C C . THR A 1 246 ? -18.069 5.788 27.407 1.00 93.12 246 THR A C 1
ATOM 1831 O O . THR A 1 246 ? -18.567 6.428 26.482 1.00 93.12 246 THR A O 1
ATOM 1834 N N . ALA A 1 247 ? -18.804 5.081 28.259 1.00 92.81 247 ALA A N 1
ATOM 1835 C CA . ALA A 1 247 ? -20.259 5.079 28.259 1.00 92.81 247 ALA A CA 1
ATOM 1836 C C . ALA A 1 247 ? -20.789 5.990 29.369 1.00 92.81 247 ALA A C 1
ATOM 1838 O O . ALA A 1 247 ? -20.353 5.891 30.517 1.00 92.81 247 ALA A O 1
ATOM 1839 N N . ARG A 1 248 ? -21.764 6.841 29.045 1.00 92.75 248 ARG A N 1
ATOM 1840 C CA . ARG A 1 248 ? -22.575 7.538 30.045 1.00 92.75 248 ARG A CA 1
ATOM 1841 C C . ARG A 1 248 ? -23.789 6.695 30.388 1.00 92.75 248 ARG A C 1
ATOM 1843 O O . ARG A 1 248 ? -24.504 6.231 29.497 1.00 92.75 248 ARG A O 1
ATOM 1850 N N . VAL A 1 249 ? -24.005 6.507 31.680 1.00 92.06 249 VAL A N 1
ATOM 1851 C CA . VAL A 1 249 ? -25.018 5.626 32.249 1.00 92.06 249 VAL A CA 1
ATOM 1852 C C . VAL A 1 249 ? -25.991 6.445 33.080 1.00 92.06 249 VAL A C 1
ATOM 1854 O O . VAL A 1 249 ? -25.576 7.176 33.979 1.00 92.06 249 VAL A O 1
ATOM 1857 N N . SER A 1 250 ? -27.284 6.304 32.795 1.00 88.25 250 SER A N 1
ATOM 1858 C CA . SER A 1 250 ? -28.342 6.850 33.640 1.00 88.25 250 SER A CA 1
ATOM 1859 C C . SER A 1 250 ? -28.391 6.075 34.956 1.00 88.25 250 SER A C 1
ATOM 1861 O O . SER A 1 250 ? -28.443 4.843 34.967 1.00 88.25 250 SER A O 1
ATOM 1863 N N . THR A 1 251 ? -28.330 6.804 36.066 1.00 86.81 251 THR A N 1
ATOM 1864 C CA . THR A 1 251 ? -28.433 6.229 37.413 1.00 86.81 251 THR A CA 1
ATOM 1865 C C . THR A 1 251 ? -29.889 6.212 37.890 1.00 86.81 251 THR A C 1
ATOM 1867 O O . THR A 1 251 ? -30.768 6.777 37.242 1.00 86.81 251 THR A O 1
ATOM 1870 N N . SER A 1 252 ? -30.168 5.538 39.010 1.00 83.06 252 SER A N 1
ATOM 1871 C CA . SER A 1 252 ? -31.512 5.508 39.613 1.00 83.06 252 SER A CA 1
ATOM 1872 C C . SER A 1 252 ? -31.992 6.881 40.088 1.00 83.06 252 SER A C 1
ATOM 1874 O O . SER A 1 252 ? -33.196 7.096 40.215 1.00 83.06 252 SER A O 1
ATOM 1876 N N . ASP A 1 253 ? -31.054 7.789 40.346 1.00 81.38 253 ASP A N 1
ATOM 1877 C CA . ASP A 1 253 ? -31.328 9.150 40.775 1.00 81.38 253 ASP A CA 1
ATOM 1878 C C . ASP A 1 253 ? -31.658 10.018 39.540 1.00 81.38 253 ASP A C 1
ATOM 1880 O O . ASP A 1 253 ? -30.855 10.113 38.602 1.00 81.38 253 ASP A O 1
ATOM 1884 N N . PRO A 1 254 ? -32.855 10.636 39.483 1.00 78.12 254 PRO A N 1
ATOM 1885 C CA . PRO A 1 254 ? -33.275 11.416 38.326 1.00 78.12 254 PRO A CA 1
ATOM 1886 C C . PRO A 1 254 ? -32.319 12.584 38.067 1.00 78.12 254 PRO A C 1
ATOM 1888 O O . PRO A 1 254 ? -32.184 13.486 38.891 1.00 78.12 254 PRO A O 1
ATOM 1891 N N . GLY A 1 255 ? -31.683 12.585 36.895 1.00 79.44 255 GLY A N 1
ATOM 1892 C CA . GLY A 1 255 ? -30.781 13.654 36.463 1.00 79.44 255 GLY A CA 1
ATOM 1893 C C . GLY A 1 255 ? -29.298 13.435 36.774 1.00 79.44 255 GLY A C 1
ATOM 1894 O O . GLY A 1 255 ? -28.496 14.276 36.372 1.00 79.44 255 GLY A O 1
ATOM 1895 N N . SER A 1 256 ? -28.901 12.330 37.418 1.00 83.56 256 SER A N 1
ATOM 1896 C CA . SER A 1 256 ? -27.480 11.977 37.559 1.00 83.56 256 SER A CA 1
ATOM 1897 C C . SER A 1 256 ? -27.011 10.948 36.533 1.00 83.56 256 SER A C 1
ATOM 1899 O O . SER A 1 256 ? -27.631 9.903 36.298 1.00 83.56 256 SER A O 1
ATOM 1901 N N . GLU A 1 257 ? -25.849 11.244 35.955 1.00 90.06 257 GLU A N 1
ATOM 1902 C CA . GLU A 1 257 ? -25.136 10.406 34.996 1.00 90.06 257 GLU A CA 1
ATOM 1903 C C . GLU A 1 257 ? -23.823 9.915 35.612 1.00 90.06 257 GLU A C 1
ATOM 1905 O O . GLU A 1 257 ? -23.094 10.680 36.245 1.00 90.06 257 GLU A O 1
ATOM 1910 N N . ALA A 1 258 ? -23.499 8.643 35.393 1.00 89.81 258 ALA A N 1
ATOM 1911 C CA . ALA A 1 258 ? -22.188 8.082 35.696 1.00 89.81 258 ALA A CA 1
ATOM 1912 C C . ALA A 1 258 ? -21.409 7.831 34.399 1.00 89.81 258 ALA A C 1
ATOM 1914 O O . ALA A 1 258 ? -21.985 7.447 33.383 1.00 89.81 258 ALA A O 1
ATOM 1915 N N . SER A 1 259 ? -20.090 8.019 34.434 1.00 92.19 259 SER A N 1
ATOM 1916 C CA . SER A 1 259 ? -19.197 7.721 33.312 1.00 92.19 259 SER A CA 1
ATOM 1917 C C . SER A 1 259 ? -18.448 6.419 33.579 1.00 92.19 259 SER A C 1
ATOM 1919 O O . SER A 1 259 ? -17.788 6.289 34.609 1.00 92.19 259 SER A O 1
ATOM 1921 N N . VAL A 1 260 ? -18.529 5.465 32.654 1.00 92.06 260 VAL A N 1
ATOM 1922 C CA . VAL A 1 260 ? -17.889 4.148 32.761 1.00 92.06 260 VAL A CA 1
ATOM 1923 C C . VAL A 1 260 ? -16.924 3.955 31.599 1.00 92.06 260 VAL A C 1
ATOM 1925 O O . VAL A 1 260 ? -17.337 3.965 30.439 1.00 92.06 260 VAL A O 1
ATOM 1928 N N . THR A 1 261 ? -15.644 3.749 31.908 1.00 92.06 261 THR A N 1
ATOM 1929 C CA . THR A 1 261 ? -14.626 3.389 30.913 1.00 92.06 261 THR A CA 1
ATOM 1930 C C . THR A 1 261 ? -14.738 1.908 30.561 1.00 92.06 261 THR A C 1
ATOM 1932 O O . THR A 1 261 ? -14.791 1.051 31.443 1.00 92.06 261 THR A O 1
ATOM 1935 N N . LEU A 1 262 ? -14.758 1.604 29.267 1.00 89.94 262 LEU A N 1
ATOM 1936 C CA . LEU A 1 262 ? -14.859 0.262 28.711 1.00 89.94 262 LEU A CA 1
ATOM 1937 C C . LEU A 1 262 ? -13.491 -0.168 28.162 1.00 89.94 262 LEU A C 1
ATOM 1939 O O . LEU A 1 262 ? -12.897 0.568 27.369 1.00 89.94 262 LEU A O 1
ATOM 1943 N N . PRO A 1 263 ? -12.989 -1.359 28.530 1.00 83.88 263 PRO A N 1
ATOM 1944 C CA . PRO A 1 263 ? -11.722 -1.864 28.021 1.00 83.88 263 PRO A CA 1
ATOM 1945 C C . PRO A 1 263 ? -11.913 -2.404 26.599 1.00 83.88 263 PRO A C 1
ATOM 1947 O O . PRO A 1 263 ? -12.301 -3.555 26.408 1.00 83.88 263 PRO A O 1
ATOM 1950 N N . VAL A 1 264 ? -11.657 -1.569 25.591 1.00 88.94 264 VAL A N 1
ATOM 1951 C CA . VAL A 1 264 ? -11.699 -2.003 24.187 1.00 88.94 264 VAL A CA 1
ATOM 1952 C C . VAL A 1 264 ? -10.357 -2.612 23.776 1.00 88.94 264 VAL A C 1
ATOM 1954 O O . VAL A 1 264 ? -10.310 -3.748 23.298 1.00 88.94 264 VAL A O 1
ATOM 1957 N N . GLY A 1 265 ? -9.263 -1.879 24.004 1.00 90.00 265 GLY A N 1
ATOM 1958 C CA . GLY A 1 265 ? -7.912 -2.313 23.660 1.00 90.00 265 GLY A CA 1
ATOM 1959 C C . GLY A 1 265 ? -7.642 -2.255 22.157 1.00 90.00 265 GLY A C 1
ATOM 1960 O O . GLY A 1 265 ? -8.213 -1.442 21.431 1.00 90.00 265 GLY A O 1
ATOM 1961 N N . GLU A 1 266 ? -6.737 -3.106 21.680 1.00 91.12 266 GLU A N 1
ATOM 1962 C CA . GLU A 1 266 ? -6.337 -3.108 20.274 1.00 91.12 266 GLU A CA 1
ATOM 1963 C C . GLU A 1 266 ? -7.228 -4.004 19.403 1.00 91.12 266 GLU A C 1
ATOM 1965 O O . GLU A 1 266 ? -7.663 -5.100 19.801 1.00 91.12 266 GLU A O 1
ATOM 1970 N N . VAL A 1 267 ? -7.450 -3.554 18.167 1.00 90.50 267 VAL A N 1
ATOM 1971 C CA . VAL A 1 267 ? -8.193 -4.297 17.142 1.00 90.50 267 VAL A CA 1
ATOM 1972 C C . VAL A 1 267 ? -7.227 -4.721 16.043 1.00 90.50 267 VAL A C 1
ATOM 1974 O O . VAL A 1 267 ? -6.629 -3.880 15.379 1.00 90.50 267 VAL A O 1
ATOM 1977 N N . ALA A 1 268 ? -7.061 -6.028 15.848 1.00 89.94 268 ALA A N 1
ATOM 1978 C CA . ALA A 1 268 ? -6.253 -6.569 14.756 1.00 89.94 268 ALA A CA 1
ATOM 1979 C C . ALA A 1 268 ? -6.914 -6.324 13.390 1.00 89.94 268 ALA A C 1
ATOM 1981 O O . ALA A 1 268 ? -8.140 -6.229 13.292 1.00 89.94 268 ALA A O 1
ATOM 1982 N N . TRP A 1 269 ? -6.110 -6.283 12.329 1.00 86.38 269 TRP A N 1
ATOM 1983 C CA . TRP A 1 269 ? -6.610 -6.268 10.951 1.00 86.38 269 TRP A CA 1
ATOM 1984 C C . TRP A 1 269 ? -7.546 -7.442 10.657 1.00 86.38 269 TRP A C 1
ATOM 1986 O O . TRP A 1 269 ? -7.276 -8.570 11.064 1.00 86.38 269 TRP A O 1
ATOM 1996 N N . GLY A 1 270 ? -8.675 -7.171 9.989 1.00 85.69 270 GLY A N 1
ATOM 1997 C CA . GLY A 1 270 ? -9.742 -8.156 9.751 1.00 85.69 270 GLY A CA 1
ATOM 1998 C C . GLY A 1 270 ? -10.466 -8.643 11.018 1.00 85.69 270 GLY A C 1
ATOM 1999 O O . GLY A 1 270 ? -11.396 -9.444 10.934 1.00 85.69 270 GLY A O 1
ATOM 2000 N N . GLY A 1 271 ? -10.059 -8.166 12.197 1.00 90.38 271 GLY A N 1
ATOM 2001 C CA . GLY A 1 271 ? -10.642 -8.520 13.479 1.00 90.38 271 GLY A CA 1
ATOM 2002 C C . GLY A 1 271 ? -11.950 -7.789 13.762 1.00 90.38 271 GLY A C 1
ATOM 2003 O O . GLY A 1 271 ? -12.290 -6.763 13.173 1.00 90.38 271 GLY A O 1
ATOM 2004 N N . THR A 1 272 ? -12.704 -8.323 14.718 1.00 92.75 272 THR A N 1
ATOM 2005 C CA . THR A 1 272 ? -13.880 -7.661 15.283 1.00 92.75 272 THR A CA 1
ATOM 2006 C C . THR A 1 272 ? 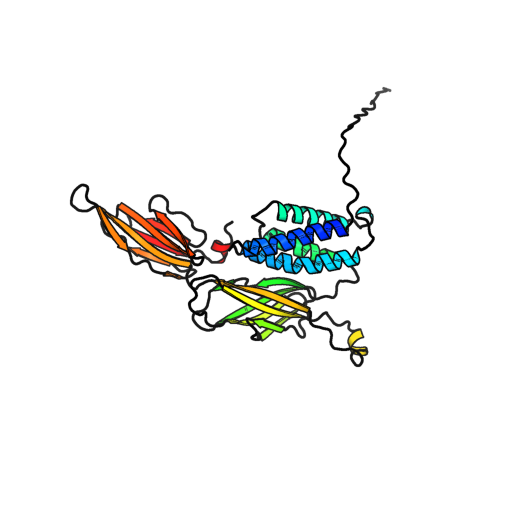-13.769 -7.690 16.802 1.00 92.75 272 THR A C 1
ATOM 2008 O O . THR A 1 272 ? -13.451 -8.728 17.382 1.00 92.75 272 THR A O 1
ATOM 2011 N N . ARG A 1 273 ? -14.019 -6.551 17.448 1.00 93.94 273 ARG A N 1
ATOM 2012 C CA . ARG A 1 273 ? -14.202 -6.453 18.895 1.00 93.94 273 ARG A CA 1
ATOM 2013 C C . ARG A 1 273 ? -15.658 -6.197 19.200 1.00 93.94 273 ARG A C 1
ATOM 2015 O O . ARG A 1 273 ? -16.288 -5.332 18.599 1.00 93.94 273 ARG A O 1
ATOM 2022 N N . ASP A 1 274 ? -16.153 -6.964 20.150 1.00 94.62 274 ASP A N 1
ATOM 2023 C CA . ASP A 1 274 ? -17.502 -6.873 20.661 1.00 94.62 274 ASP A CA 1
ATOM 2024 C C . ASP A 1 274 ? -17.429 -6.478 22.130 1.00 94.62 274 ASP A C 1
ATOM 2026 O O . ASP A 1 274 ? -16.791 -7.168 22.928 1.00 94.62 274 ASP A O 1
ATOM 2030 N N . ILE A 1 275 ? -18.016 -5.336 22.463 1.00 94.56 275 ILE A N 1
ATOM 2031 C CA . ILE A 1 275 ? -17.949 -4.733 23.787 1.00 94.56 275 ILE A CA 1
ATOM 2032 C C . ILE A 1 275 ? -19.371 -4.607 24.323 1.00 94.56 275 ILE A C 1
ATOM 2034 O O . ILE A 1 275 ? -20.220 -3.921 23.747 1.00 94.56 275 ILE A O 1
ATOM 2038 N N . ALA A 1 276 ? -19.621 -5.258 25.457 1.00 95.00 276 ALA A N 1
ATOM 2039 C CA . ALA A 1 276 ? -20.871 -5.108 26.185 1.00 95.00 276 ALA A CA 1
ATOM 2040 C C . ALA A 1 276 ? -20.946 -3.712 26.817 1.00 95.00 276 ALA A C 1
ATOM 2042 O O . ALA A 1 276 ? -20.002 -3.257 27.467 1.00 95.00 276 ALA A O 1
ATOM 2043 N N . LEU A 1 277 ? -22.082 -3.042 26.642 1.00 94.44 277 LEU A N 1
ATOM 2044 C CA . LEU A 1 277 ? -22.346 -1.748 27.258 1.00 94.44 277 LEU A CA 1
ATOM 2045 C C . LEU A 1 277 ? -22.964 -1.937 28.653 1.00 94.44 277 LEU A C 1
ATOM 2047 O O . LEU A 1 277 ? -23.755 -2.864 28.858 1.00 94.44 277 LEU A O 1
ATOM 2051 N N . PRO A 1 278 ? -22.641 -1.060 29.617 1.00 93.38 278 PRO A N 1
ATOM 2052 C CA . PRO A 1 278 ? -23.221 -1.112 30.952 1.00 93.38 278 PRO A CA 1
ATOM 2053 C C . PRO A 1 278 ? -24.739 -0.890 30.917 1.00 93.38 278 PRO A C 1
ATOM 2055 O O . PRO A 1 278 ? -25.285 -0.231 30.029 1.00 93.38 278 PRO A O 1
ATOM 2058 N N . ASN A 1 279 ? -25.440 -1.440 31.911 1.00 92.50 279 ASN A N 1
ATOM 2059 C CA . ASN A 1 279 ? -26.881 -1.235 32.062 1.00 92.50 279 ASN A CA 1
ATOM 2060 C C . ASN A 1 279 ? -27.200 0.248 32.219 1.00 92.50 279 ASN A C 1
ATOM 2062 O O . ASN A 1 279 ? -26.552 0.916 33.012 1.00 92.50 279 ASN A O 1
ATOM 2066 N N . GLY A 1 280 ? -28.208 0.737 31.494 1.00 91.00 280 GLY A N 1
ATOM 2067 C CA . GLY A 1 280 ? -28.581 2.151 31.518 1.00 91.00 280 GLY A CA 1
ATOM 2068 C C . GLY A 1 280 ? -27.672 3.051 30.678 1.00 91.00 280 GLY A C 1
ATOM 2069 O O . GLY A 1 280 ? -27.765 4.268 30.812 1.00 91.00 280 GLY A O 1
ATOM 2070 N N . ALA A 1 281 ? -26.796 2.495 29.829 1.00 91.38 281 ALA A N 1
ATOM 2071 C CA . ALA A 1 281 ? -26.020 3.283 28.876 1.00 91.38 281 ALA A CA 1
ATOM 2072 C C . ALA A 1 281 ? -26.948 4.073 27.938 1.00 91.38 281 ALA A C 1
ATOM 2074 O O . ALA A 1 281 ? -27.732 3.492 27.187 1.00 91.38 281 ALA A O 1
ATOM 2075 N N . ILE A 1 282 ? -26.837 5.399 27.983 1.00 92.00 282 ILE A N 1
ATOM 2076 C CA . ILE A 1 282 ? -27.624 6.336 27.165 1.00 92.00 282 ILE A CA 1
ATOM 2077 C C . ILE A 1 282 ? -26.783 6.993 26.070 1.00 92.00 282 ILE A C 1
ATOM 2079 O O . ILE A 1 282 ? -27.324 7.480 25.081 1.00 92.00 282 ILE A O 1
ATOM 2083 N N . PHE A 1 283 ? -25.460 6.994 26.231 1.00 90.62 283 PHE A N 1
ATOM 2084 C CA . PHE A 1 283 ? -24.529 7.591 25.285 1.00 90.62 283 PHE A CA 1
ATOM 2085 C C . PHE A 1 283 ? -23.177 6.888 25.359 1.00 90.62 283 PHE A C 1
ATOM 2087 O O . PHE A 1 283 ? -22.742 6.496 26.443 1.00 90.62 283 PHE A O 1
ATOM 2094 N N . VAL A 1 284 ? -22.504 6.738 24.222 1.00 89.88 284 VAL A N 1
ATOM 2095 C CA . VAL A 1 284 ? -21.163 6.147 24.159 1.00 89.88 284 VAL A CA 1
ATOM 2096 C C . VAL A 1 284 ? -20.271 7.023 23.295 1.00 89.88 284 VAL A C 1
ATOM 2098 O O . VAL A 1 284 ? -20.638 7.359 22.170 1.00 89.88 284 VAL A O 1
ATOM 2101 N N . THR A 1 285 ? -19.093 7.341 23.821 1.00 91.19 285 THR A N 1
ATOM 2102 C CA . THR A 1 285 ? -17.983 7.941 23.085 1.00 91.19 285 THR A CA 1
ATOM 2103 C C . THR A 1 285 ? -16.907 6.883 22.895 1.00 91.19 285 THR A C 1
ATOM 2105 O O . THR A 1 285 ? -16.434 6.299 23.868 1.00 91.19 285 THR A O 1
ATOM 2108 N N . LEU A 1 286 ? -16.501 6.646 21.655 1.00 90.31 286 LEU A N 1
ATOM 2109 C CA . LEU A 1 286 ? -15.352 5.830 21.301 1.00 90.31 286 LEU A CA 1
ATOM 2110 C C . LEU A 1 286 ? -14.217 6.762 20.887 1.00 90.31 286 LEU A C 1
ATOM 2112 O O . LEU A 1 286 ? -14.308 7.444 19.874 1.00 90.31 286 LEU A O 1
ATOM 2116 N N . ARG A 1 287 ? -13.126 6.764 21.640 1.00 90.00 287 ARG A N 1
ATOM 2117 C CA . ARG A 1 287 ? -11.889 7.431 21.255 1.00 90.00 287 ARG A CA 1
ATOM 2118 C C . ARG A 1 287 ? -10.908 6.375 20.783 1.00 90.00 287 ARG A C 1
ATOM 2120 O O . ARG A 1 287 ? -10.715 5.366 21.449 1.00 90.00 287 ARG A O 1
ATOM 2127 N N . GLY A 1 288 ? -10.245 6.590 19.662 1.00 84.94 288 GLY A N 1
ATOM 2128 C CA . GLY A 1 288 ? -9.188 5.672 19.264 1.00 84.94 288 GLY A CA 1
ATOM 2129 C C . GLY A 1 288 ? -8.013 6.375 18.635 1.00 84.94 288 GLY A C 1
ATOM 2130 O O . GLY A 1 288 ? -8.106 7.503 18.152 1.00 84.94 288 GLY A O 1
ATOM 2131 N N . ARG A 1 289 ? -6.876 5.697 18.715 1.00 83.88 289 ARG A N 1
ATOM 2132 C CA . ARG A 1 289 ? -5.611 6.084 18.112 1.00 83.88 289 ARG A CA 1
ATOM 2133 C C . ARG A 1 289 ? -5.314 5.085 17.004 1.00 83.88 289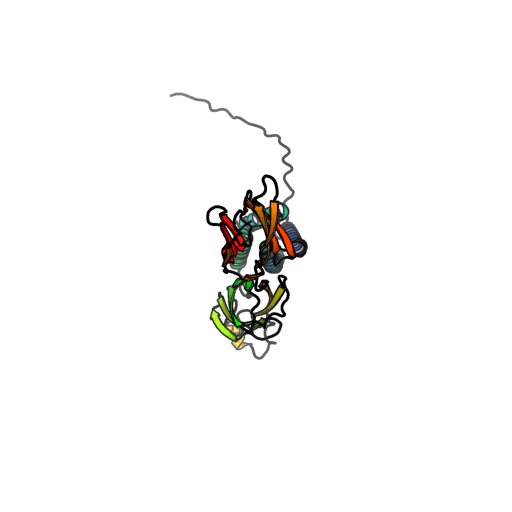 ARG A C 1
ATOM 2135 O O . ARG A 1 289 ? -5.101 3.907 17.283 1.00 83.88 289 ARG A O 1
ATOM 2142 N N . GLN A 1 290 ? -5.327 5.559 15.765 1.00 78.81 290 GLN A N 1
ATOM 2143 C CA . GLN A 1 290 ? -5.024 4.757 14.585 1.00 78.81 290 GLN A CA 1
ATOM 2144 C C . GLN A 1 290 ? -3.547 4.366 14.540 1.00 78.81 290 GLN A C 1
ATOM 2146 O O . GLN A 1 290 ? -2.690 4.973 15.186 1.00 78.81 290 GLN A O 1
ATOM 2151 N N . ALA A 1 291 ? -3.276 3.372 13.701 1.00 69.69 291 ALA A N 1
ATOM 2152 C CA . ALA A 1 291 ? -1.953 2.963 13.243 1.00 69.69 291 ALA A CA 1
ATOM 2153 C C . ALA A 1 291 ? -1.052 4.123 12.765 1.00 69.69 291 ALA A C 1
ATOM 2155 O O . ALA A 1 291 ? 0.164 4.072 12.910 1.00 69.69 291 ALA A O 1
ATOM 2156 N N . ASP A 1 292 ? -1.622 5.182 12.190 1.00 67.62 292 ASP A N 1
ATOM 2157 C CA . ASP A 1 292 ? -0.872 6.360 11.728 1.00 67.62 292 ASP A CA 1
ATOM 2158 C C . ASP A 1 292 ? -0.649 7.413 12.837 1.00 67.62 292 ASP A C 1
ATOM 2160 O O . ASP A 1 292 ? -0.120 8.495 12.588 1.00 67.62 292 ASP A O 1
ATOM 2164 N N . GLY A 1 293 ? -1.057 7.105 14.073 1.00 72.75 293 GLY A N 1
ATOM 2165 C CA . GLY A 1 293 ? -0.970 7.989 15.232 1.00 72.75 293 GLY A CA 1
ATOM 2166 C C . GLY A 1 293 ? -2.104 9.010 15.340 1.00 72.75 293 GLY A C 1
ATOM 2167 O O . GLY A 1 293 ? -2.197 9.689 16.368 1.00 72.75 293 GLY A O 1
ATOM 2168 N N . ARG A 1 294 ? -2.994 9.117 14.343 1.00 79.19 294 ARG A N 1
ATOM 2169 C CA . ARG A 1 294 ? -4.142 10.026 14.408 1.00 79.19 294 ARG A CA 1
ATOM 2170 C C . ARG A 1 294 ? -5.122 9.569 15.473 1.00 79.19 294 ARG A C 1
ATOM 2172 O O . ARG A 1 294 ? -5.398 8.381 15.636 1.00 79.19 294 ARG A O 1
ATOM 2179 N N . VAL A 1 295 ? -5.661 10.538 16.200 1.00 83.44 295 VAL A N 1
ATOM 2180 C CA . VAL A 1 295 ? -6.690 10.306 17.209 1.00 83.44 295 VAL A CA 1
ATOM 2181 C C . VAL A 1 295 ? -8.027 10.738 16.635 1.00 83.44 295 VAL A C 1
ATOM 2183 O O . VAL A 1 295 ? -8.139 11.838 16.100 1.00 83.44 295 VAL A O 1
ATOM 2186 N N . PHE A 1 296 ? -9.031 9.884 16.765 1.00 83.31 296 PHE A N 1
ATOM 2187 C CA . PHE A 1 296 ? -10.408 10.176 16.389 1.00 83.31 296 PHE A CA 1
ATOM 2188 C C . PHE A 1 296 ? -11.329 9.982 17.589 1.00 83.31 296 PHE A C 1
ATOM 2190 O O . PHE A 1 296 ? -10.989 9.302 18.565 1.00 83.31 296 PHE A O 1
ATOM 2197 N N . GLU A 1 297 ? -12.515 10.559 17.475 1.00 85.69 297 GLU A N 1
ATOM 2198 C CA . GLU A 1 297 ? -13.590 10.407 18.438 1.00 85.69 297 GLU A CA 1
ATOM 2199 C C . GLU A 1 297 ? -14.897 10.164 17.678 1.00 85.69 297 GLU A C 1
ATOM 2201 O O . GLU A 1 297 ? -15.325 10.993 16.879 1.00 85.69 297 GLU A O 1
ATO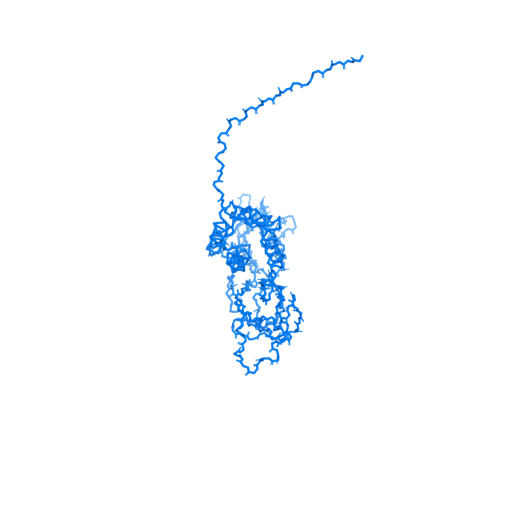M 2206 N N . ASP A 1 298 ? -15.498 9.004 17.911 1.00 82.56 298 ASP A N 1
ATOM 2207 C CA . ASP A 1 298 ? -16.820 8.616 17.438 1.00 82.56 298 ASP A CA 1
ATOM 2208 C C . ASP A 1 298 ? -17.812 8.682 18.595 1.00 82.56 298 ASP A C 1
ATOM 2210 O O . ASP A 1 298 ? -17.480 8.413 19.750 1.00 82.56 298 ASP A O 1
ATOM 2214 N N . THR A 1 299 ? -19.069 8.978 18.287 1.00 82.50 299 THR A N 1
ATOM 2215 C CA . THR A 1 299 ? -20.145 8.991 19.284 1.00 82.50 299 THR A CA 1
ATOM 2216 C C . THR A 1 299 ? -21.328 8.161 18.813 1.00 82.50 299 THR A C 1
ATOM 2218 O O . THR A 1 299 ? -21.536 7.982 17.614 1.00 82.50 299 THR A O 1
ATOM 2221 N N . SER A 1 300 ? -22.151 7.675 19.742 1.00 75.81 300 SER A N 1
ATOM 2222 C CA . SER A 1 300 ? -23.347 6.877 19.431 1.00 75.81 300 SER A CA 1
ATOM 2223 C C . SER A 1 300 ? -24.369 7.591 18.535 1.00 75.81 300 SER A C 1
ATOM 2225 O O . SER A 1 300 ? -25.195 6.931 17.916 1.00 75.81 300 SER A O 1
ATOM 2227 N N . SER A 1 301 ? -24.315 8.922 18.438 1.00 73.19 301 SER A N 1
ATOM 2228 C CA . SER A 1 301 ? -25.150 9.737 17.542 1.00 73.19 301 SER A CA 1
ATOM 2229 C C . SER A 1 301 ? -24.556 9.953 16.147 1.00 73.19 301 SER A C 1
ATOM 2231 O O . SER A 1 301 ? -25.263 10.400 15.249 1.00 73.19 301 SER A O 1
ATOM 2233 N N . ALA A 1 302 ? -23.265 9.680 15.968 1.00 66.75 302 ALA A N 1
ATOM 2234 C CA . ALA A 1 302 ? -22.520 9.982 14.751 1.00 66.75 302 ALA A CA 1
ATOM 2235 C C . ALA A 1 302 ? -21.489 8.886 14.452 1.00 66.75 302 ALA A C 1
ATOM 2237 O O . ALA A 1 302 ? -20.355 9.190 14.094 1.00 66.75 302 ALA A O 1
ATOM 2238 N N . ALA A 1 303 ? -21.864 7.614 14.639 1.00 63.41 303 ALA A N 1
ATOM 2239 C CA . ALA A 1 303 ? -20.986 6.493 14.326 1.00 63.41 303 ALA A CA 1
ATOM 2240 C C . ALA A 1 303 ? -20.609 6.574 12.842 1.00 63.41 303 ALA A C 1
ATOM 2242 O O . ALA A 1 303 ? -21.446 6.364 11.960 1.00 63.41 303 ALA A O 1
ATOM 2243 N N . SER A 1 304 ? -19.365 6.966 12.579 1.00 65.25 304 SER A N 1
ATOM 2244 C CA . SER A 1 304 ? -18.901 7.270 11.238 1.00 65.25 304 SER A CA 1
ATOM 2245 C C . SER A 1 304 ? -18.146 6.078 10.654 1.00 65.25 304 SER A C 1
ATOM 2247 O O . SER A 1 304 ? -17.544 5.264 11.358 1.00 65.25 304 SER A O 1
ATOM 2249 N N . ALA A 1 305 ? -18.242 5.915 9.337 1.00 67.75 305 ALA A N 1
ATOM 2250 C CA . ALA A 1 305 ? -17.419 4.955 8.623 1.00 67.75 305 ALA A CA 1
ATOM 2251 C C . ALA A 1 305 ? -16.009 5.541 8.506 1.00 67.75 305 ALA A C 1
ATOM 2253 O O . ALA A 1 305 ? -15.766 6.392 7.653 1.00 67.75 305 ALA A O 1
ATOM 2254 N N . HIS A 1 306 ? -15.090 5.090 9.360 1.00 78.31 306 HIS A N 1
ATOM 2255 C CA . HIS A 1 306 ? -13.678 5.435 9.224 1.00 78.31 306 HIS A CA 1
ATOM 2256 C C . HIS A 1 306 ? -13.028 4.603 8.116 1.00 78.31 306 HIS A C 1
ATOM 2258 O O . HIS A 1 306 ? -13.474 3.478 7.860 1.00 78.31 306 HIS A O 1
ATOM 2264 N N . PRO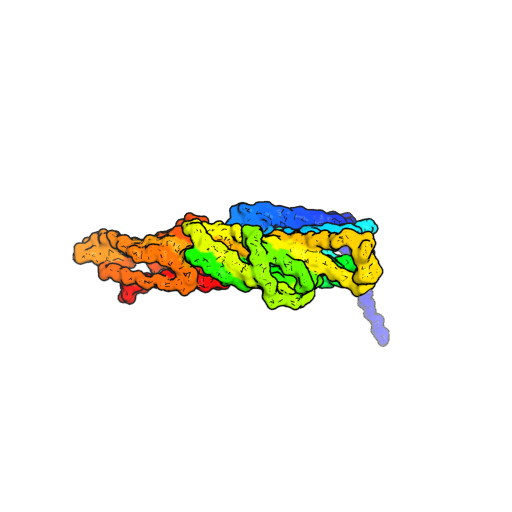 A 1 307 ? -11.938 5.093 7.494 1.00 75.00 307 PRO A N 1
ATOM 2265 C CA . PRO A 1 307 ? -11.243 4.336 6.456 1.00 75.00 307 PRO A CA 1
ATOM 2266 C C . PRO A 1 307 ? -10.746 2.972 6.954 1.00 75.00 307 PRO A C 1
ATOM 2268 O O . PRO A 1 307 ? -10.763 1.999 6.215 1.00 75.00 307 PRO A O 1
ATOM 2271 N N . TRP A 1 308 ? -10.364 2.862 8.230 1.00 80.88 308 TRP A N 1
ATOM 2272 C CA . TRP A 1 308 ? -9.681 1.681 8.779 1.00 80.88 308 TRP A CA 1
ATOM 2273 C C . TRP A 1 308 ? -10.610 0.702 9.513 1.00 80.88 308 TRP A C 1
ATOM 2275 O O . TRP A 1 308 ? -10.308 -0.485 9.638 1.00 80.88 308 TRP A O 1
ATOM 2285 N N . TYR A 1 309 ? -11.751 1.173 10.012 1.00 87.69 309 TYR A N 1
ATOM 2286 C CA . TYR A 1 309 ? -12.693 0.361 10.779 1.00 87.69 309 TYR A CA 1
ATOM 2287 C C . TYR A 1 309 ? -14.112 0.926 10.668 1.00 87.69 309 TYR A C 1
ATOM 2289 O O . TYR A 1 309 ? -14.332 2.063 10.259 1.00 87.69 309 TYR A O 1
ATOM 2297 N N . ALA A 1 310 ? -15.091 0.109 11.031 1.00 89.06 310 ALA A N 1
ATOM 2298 C CA . ALA A 1 310 ? -16.474 0.514 11.187 1.00 89.06 310 ALA A CA 1
ATOM 2299 C C . ALA A 1 310 ? -16.904 0.291 12.635 1.00 89.06 310 ALA A C 1
ATOM 2301 O O . ALA A 1 310 ? -16.629 -0.764 13.216 1.00 89.06 310 ALA A O 1
ATOM 2302 N N . THR A 1 311 ? -17.609 1.271 13.188 1.00 90.62 311 THR A N 1
ATOM 2303 C CA . THR A 1 311 ? -18.191 1.188 14.526 1.00 90.62 311 THR A CA 1
ATOM 2304 C C . THR A 1 311 ? -19.702 1.067 14.410 1.00 90.62 311 THR A C 1
ATOM 2306 O O . THR A 1 311 ? -20.346 1.788 13.652 1.00 90.62 311 THR A O 1
ATOM 2309 N N . THR A 1 312 ? -20.296 0.157 15.173 1.00 91.06 312 THR A N 1
ATOM 2310 C CA . THR A 1 312 ? -21.748 0.057 15.345 1.00 91.06 312 THR A CA 1
ATOM 2311 C C . THR A 1 312 ? -22.057 0.093 16.831 1.00 91.06 312 THR A C 1
ATOM 2313 O O . THR A 1 312 ? -21.539 -0.727 17.585 1.00 91.06 312 THR A O 1
ATOM 2316 N N . ILE A 1 313 ? -22.892 1.038 17.257 1.00 89.69 313 ILE A N 1
ATOM 2317 C CA . ILE A 1 313 ? -23.314 1.179 18.652 1.00 89.69 313 ILE A CA 1
ATOM 2318 C C . ILE A 1 313 ? -24.822 0.946 18.708 1.00 89.69 313 ILE A C 1
ATOM 2320 O O . ILE A 1 313 ? -25.593 1.726 18.156 1.00 89.69 313 ILE A O 1
ATOM 2324 N N . ASP A 1 314 ? -25.235 -0.124 19.380 1.00 90.88 314 ASP A N 1
ATOM 2325 C CA . ASP A 1 314 ? -26.633 -0.461 19.629 1.00 90.88 314 ASP A CA 1
ATOM 2326 C C . ASP A 1 314 ? -26.906 -0.388 21.136 1.00 90.88 314 ASP A C 1
ATOM 2328 O O . ASP A 1 314 ? -26.615 -1.311 21.902 1.00 90.88 314 ASP A O 1
ATOM 233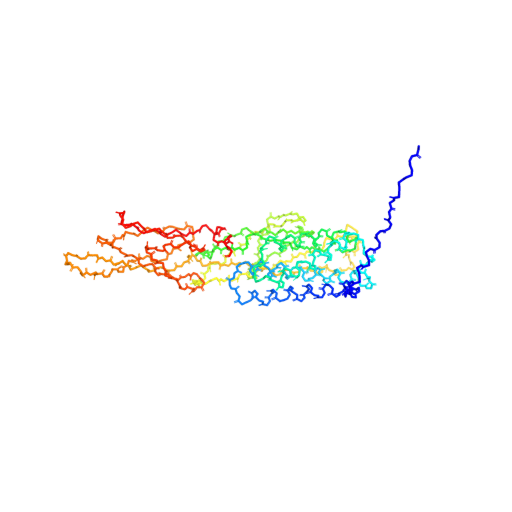2 N N . LEU A 1 315 ? -27.474 0.737 21.572 1.00 90.69 315 LEU A N 1
ATOM 2333 C CA . LEU A 1 315 ? -27.816 0.969 22.977 1.00 90.69 315 LEU A CA 1
ATOM 2334 C C . LEU A 1 315 ? -28.923 0.023 23.465 1.00 90.69 315 LEU A C 1
ATOM 2336 O O . LEU A 1 315 ? -28.916 -0.378 24.628 1.00 90.69 315 LEU A O 1
ATOM 2340 N N . LYS A 1 316 ? -29.847 -0.390 22.584 1.00 90.56 316 LYS A N 1
ATOM 2341 C CA . LYS A 1 316 ? -30.958 -1.287 22.936 1.00 90.56 316 LYS A CA 1
ATOM 2342 C C . LYS A 1 316 ? -30.455 -2.710 23.156 1.00 90.56 316 LYS A C 1
ATOM 2344 O O . LYS A 1 316 ? -30.838 -3.355 24.131 1.00 90.56 316 LYS A O 1
ATOM 2349 N N . ALA A 1 317 ? -29.571 -3.182 22.281 1.00 93.81 317 ALA A N 1
ATOM 2350 C CA . ALA A 1 317 ? -28.870 -4.450 22.459 1.00 93.81 317 ALA A CA 1
ATOM 2351 C C . ALA A 1 317 ? -27.746 -4.370 23.509 1.00 93.81 317 ALA A C 1
ATOM 2353 O O . ALA A 1 317 ? -27.203 -5.407 23.886 1.00 93.81 317 ALA A O 1
ATOM 2354 N N . ARG A 1 318 ? -27.422 -3.163 24.003 1.00 94.50 318 ARG A N 1
ATOM 2355 C CA . ARG A 1 318 ? -26.309 -2.865 24.923 1.00 94.50 318 ARG A CA 1
ATOM 2356 C C . ARG A 1 318 ? -24.980 -3.389 24.389 1.00 94.50 318 ARG A C 1
ATOM 2358 O O . ARG A 1 318 ? -24.232 -4.071 25.089 1.00 94.50 318 ARG A O 1
ATOM 2365 N N . ARG A 1 319 ? -24.698 -3.084 23.128 1.00 95.00 319 ARG A N 1
ATOM 2366 C CA . ARG A 1 319 ? -23.558 -3.639 22.410 1.00 95.00 319 ARG A CA 1
ATOM 2367 C C . ARG A 1 319 ? -22.882 -2.574 21.565 1.00 95.00 319 ARG A C 1
ATOM 2369 O O . ARG A 1 319 ? -23.545 -1.825 20.854 1.00 95.00 319 ARG A O 1
ATOM 2376 N N . MET A 1 320 ? -21.560 -2.543 21.609 1.00 93.50 320 MET A N 1
ATOM 2377 C CA . MET A 1 320 ? -20.730 -1.791 20.680 1.00 93.50 320 MET A CA 1
ATOM 2378 C C . MET A 1 320 ? -19.819 -2.766 19.944 1.00 93.50 320 MET A C 1
ATOM 2380 O O . MET A 1 320 ? -19.129 -3.569 20.564 1.00 93.50 320 MET A O 1
ATOM 2384 N N . VAL A 1 321 ? -19.815 -2.689 18.619 1.00 93.38 321 VAL A N 1
ATOM 2385 C CA . VAL A 1 321 ? -18.991 -3.528 17.754 1.00 93.38 321 VAL A CA 1
ATOM 2386 C C . VAL A 1 321 ? -18.038 -2.639 16.975 1.00 93.38 321 VAL A C 1
ATOM 2388 O O . VAL A 1 321 ? -18.470 -1.707 16.301 1.00 93.38 321 VAL A O 1
ATOM 2391 N N . ILE A 1 322 ? -16.749 -2.955 17.045 1.00 92.75 322 ILE A N 1
ATOM 2392 C CA . ILE A 1 322 ? -15.706 -2.328 16.233 1.00 92.75 322 ILE A CA 1
ATOM 2393 C C . ILE A 1 322 ? -15.165 -3.403 15.307 1.00 92.75 322 ILE A C 1
ATOM 2395 O O . ILE A 1 322 ? -14.567 -4.384 15.751 1.00 92.75 322 ILE A O 1
ATOM 2399 N N . ARG A 1 323 ? -15.392 -3.235 14.011 1.00 91.81 323 ARG A N 1
ATOM 2400 C CA . ARG A 1 323 ? -14.913 -4.151 12.980 1.00 91.81 323 ARG A CA 1
ATOM 2401 C C . ARG A 1 323 ? -13.814 -3.460 12.192 1.00 91.81 323 ARG A C 1
ATOM 2403 O O . ARG A 1 323 ? -14.082 -2.464 11.525 1.00 91.81 323 ARG A O 1
ATOM 2410 N N . ALA A 1 324 ? -12.598 -3.999 12.239 1.00 89.88 324 ALA A N 1
ATOM 2411 C CA . ALA A 1 324 ? -11.559 -3.592 11.304 1.00 89.88 324 ALA A CA 1
ATOM 2412 C C . ALA A 1 324 ? -12.038 -3.899 9.883 1.00 89.88 324 ALA A C 1
ATOM 2414 O O . ALA A 1 324 ? -12.560 -4.987 9.618 1.00 89.88 324 ALA A O 1
ATOM 2415 N N . ARG A 1 325 ? -11.888 -2.935 8.977 1.00 85.44 325 ARG A N 1
ATOM 2416 C CA . ARG A 1 325 ? -12.195 -3.163 7.565 1.00 85.44 325 ARG A CA 1
ATOM 2417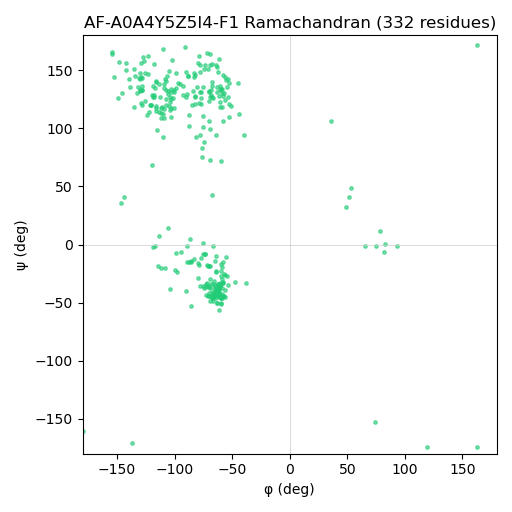 C C . ARG A 1 325 ? -11.188 -4.150 6.984 1.00 85.44 325 ARG A C 1
ATOM 2419 O O . ARG A 1 325 ? -10.069 -4.299 7.489 1.00 85.44 325 ARG A O 1
ATOM 2426 N N . GLY A 1 326 ? -11.600 -4.838 5.921 1.00 80.25 326 GLY A N 1
ATOM 2427 C CA . GLY A 1 326 ? -10.651 -5.588 5.108 1.00 80.25 326 GLY A CA 1
ATOM 2428 C C . GLY A 1 326 ? -9.582 -4.633 4.586 1.00 80.25 326 GLY A C 1
ATOM 2429 O O . GLY A 1 326 ? -9.877 -3.469 4.317 1.00 80.25 326 GLY A O 1
ATOM 2430 N N . LEU A 1 327 ? -8.345 -5.103 4.459 1.00 73.50 327 LEU A N 1
ATOM 2431 C CA . LEU A 1 327 ? -7.244 -4.227 4.081 1.00 73.50 327 LEU A CA 1
ATOM 2432 C C . LEU A 1 327 ? -7.493 -3.576 2.713 1.00 73.50 327 LEU A C 1
ATOM 2434 O O . LEU A 1 327 ? -7.431 -2.361 2.588 1.00 73.50 327 LEU A O 1
ATOM 2438 N N . ASP A 1 328 ? -7.920 -4.357 1.726 1.00 70.62 328 ASP A N 1
ATOM 2439 C CA . ASP A 1 328 ? -8.255 -3.846 0.393 1.00 70.62 328 ASP A CA 1
ATOM 2440 C C . ASP A 1 328 ? -9.399 -2.816 0.426 1.00 70.62 328 ASP A C 1
ATOM 2442 O O . ASP A 1 328 ? -9.372 -1.838 -0.317 1.00 70.62 328 ASP A O 1
ATOM 2446 N N . GLU A 1 329 ? -10.384 -3.002 1.312 1.00 70.88 329 GLU A N 1
ATOM 2447 C CA . GLU A 1 329 ? -11.508 -2.075 1.495 1.00 70.88 329 GLU A CA 1
ATOM 2448 C C . GLU A 1 329 ? -11.049 -0.766 2.145 1.00 70.88 329 GLU A C 1
ATOM 2450 O O . GLU A 1 329 ? -11.433 0.312 1.691 1.00 70.88 329 GLU A O 1
ATOM 2455 N N . ALA A 1 330 ? -10.208 -0.853 3.179 1.00 68.44 330 ALA A N 1
ATOM 2456 C CA . ALA A 1 330 ? -9.649 0.310 3.859 1.00 68.44 330 ALA A CA 1
ATOM 2457 C C . ALA A 1 330 ? -8.789 1.163 2.921 1.00 68.44 330 ALA A C 1
ATOM 2459 O O . ALA A 1 330 ? -8.776 2.388 3.010 1.00 68.44 330 ALA A O 1
ATOM 2460 N N . LEU A 1 331 ? -8.107 0.506 1.982 1.00 66.44 331 LEU A N 1
ATOM 2461 C CA . LEU A 1 331 ? -7.235 1.139 0.998 1.00 66.44 331 LEU A CA 1
ATOM 2462 C C . LEU A 1 331 ? -7.956 1.623 -0.262 1.00 66.44 331 LEU A C 1
ATOM 2464 O O . LEU A 1 331 ? -7.373 2.375 -1.042 1.00 66.44 331 LEU A O 1
ATOM 2468 N N . ALA A 1 332 ? -9.194 1.188 -0.491 1.00 61.91 332 ALA A N 1
ATOM 2469 C CA . ALA A 1 332 ? -9.996 1.614 -1.633 1.00 61.91 332 ALA A CA 1
ATOM 2470 C C . ALA A 1 332 ? -10.722 2.949 -1.397 1.00 61.91 332 ALA A C 1
ATOM 2472 O O . ALA A 1 332 ? -11.255 3.516 -2.354 1.00 61.91 332 ALA A O 1
ATOM 2473 N N . GLN A 1 333 ? -10.770 3.443 -0.155 1.00 59.38 333 GLN A N 1
ATOM 2474 C CA . GLN A 1 333 ? -11.433 4.706 0.159 1.00 59.38 333 GLN A CA 1
ATOM 2475 C C . GLN A 1 333 ? -10.535 5.918 -0.167 1.00 59.38 333 GLN A C 1
ATOM 2477 O O . GLN A 1 333 ? -9.336 5.866 0.109 1.00 59.38 333 GLN A O 1
ATOM 2482 N N . PRO A 1 334 ? -11.095 6.964 -0.806 1.00 47.44 334 PRO A N 1
ATOM 2483 C CA . PRO A 1 334 ? -10.357 8.133 -1.288 1.00 47.44 334 PRO A CA 1
ATOM 2484 C C . PRO A 1 334 ? -9.887 9.096 -0.195 1.00 47.44 334 PRO A C 1
ATOM 2486 O O . PRO A 1 334 ? -10.519 9.143 0.886 1.00 47.44 334 PRO A O 1
#

Sequence (334 aa):
MGWIVLGCVSAAYAGDADVPAPRSVASVLEDTHAAALEIIRNAGGGFSIGAFVARQNAELLVPELAAMAAATEGKAVGDLNDVQQSFLGGTLNAADDMRRSERYPRRKSAAMLAQADALLSTLSATYRFPRVLDFSPRYVVAPATPTAVDVVINGHALDAHTPALSLQGKACEARGGNAEQLHFHCMLPAATAAPTLSYLTLSLATYPPRPWWAFAVDWLRDDPEPVRYTLALAELPRTVGGFDATARVSTSDPGSEASVTLPVGEVAWGGTRDIALPNGAIFVTLRGRQADGRVFEDTSSAASAHPWYATTIDLKARRMVIRARGLDEALAQP

Organism: NCBI:txid2589080

pLDDT: mean 73.61, std 17.04, range [23.36, 96.5]

Foldseek 3Di:
DDDDDDDDDPPPPPDPPVPPDQDALLNLLVLLLVLLVVLLVVLVVDPAVQSQLSNQLSVQVNVLSVVVCVVRPPHTLVNDDPLSVVLSVLSNVVSVVSVVDPCDGSVSSLVNLVSSLVSCCVVPPNQFDWGFSDKPDLEDEQAQAWDKDKMKTFTAQQDFPDKWKAKQNHTWDWPTDDRGMTITIYIDHRDDQQLAKDKIKMKMWGFGDDDPCCVVVVVPDDGGDTDIDIGIRIHFYQFQWFKKKWFWADDPDPPDIDIDIWHQTTAGAQGKTKTAADHRGPKMKMWIQGSHRDIDIDIQVRQDDQLQWGWHDDVPNRMIMIGGDHPVSSSPDD

Nearest PDB structures (foldseek):
  4az8-assembly1_A  TM=3.393E-01  e=1.824E-04  Yersinia pestis
  2os7-assembly1_B  TM=3.572E-01  e=6.014E-03  Yersinia pestis
  1a47-assembly1_A  TM=3.611E-01  e=2.916E-02  Thermoanaerobacterium thermosulfurigenes
  3sdx-assembly2_H  TM=3.283E-01  e=1.772E-01  Homo sapiens

Radius of gyration: 28.36 Å; Cα contacts (8 Å, |Δi|>4): 591; chains: 1; bounding box: 70×57×104 Å

Secondary structure (DSSP, 8-state):
-----------------------BHHHHHHHHHHHHHHHHHHHTTS--HHHHHHHHHHHHHHHHHHHHHHHTTT-BGGGS-HHHHHHHHHHHHHHHHHHH-S---HHHHHHHHHHHHHHHTTSTTTTTS-EEEEEE-SEEE--SS-EEEEEEEEEES--TTS-EEEETTEEPEEEEE-SSEEEEEEEEPPPP--SS-EEEEEEEEE-PPPPTTGGGTGGGSPPPPPEEEEEEEEEE-SEEEEEEEEEEEE-SSTT-EEEEEEEEEEEETT-EEEEEPPTTEEEEEEEEEETTS-EEEEETTS--B-SSEEEEEETTTTEEEEEEPPHHHHHH--

Solvent-accessible surface area (backbone atoms only — not comparable to full-atom values): 18733 Å² total; per-residue (Å²): 138,84,88,80,89,81,79,89,80,85,77,80,77,87,63,91,66,78,73,74,72,88,61,43,49,58,58,57,43,50,54,34,44,52,40,34,52,47,43,41,56,54,29,72,76,43,100,40,73,49,32,51,54,49,24,52,48,27,66,53,44,44,63,50,44,52,53,48,40,66,77,42,64,95,45,51,51,87,76,44,54,72,70,58,41,53,44,53,53,52,48,48,55,47,31,49,48,53,71,75,30,101,74,58,58,67,68,58,52,54,50,48,52,54,49,54,48,62,49,47,60,70,38,91,84,67,62,58,54,46,40,76,76,48,60,37,65,58,59,45,65,40,34,90,51,67,43,77,44,69,38,38,40,32,34,40,46,37,29,58,88,74,50,46,45,22,50,74,84,40,75,32,49,72,76,51,57,40,44,43,38,39,34,30,44,32,73,44,66,47,47,73,90,55,66,42,71,44,75,42,48,29,43,38,34,27,37,51,64,75,55,84,69,45,74,80,52,52,93,77,54,81,79,80,75,63,51,74,44,81,46,68,34,37,29,34,30,60,32,53,25,44,36,44,30,38,34,36,21,56,49,95,53,92,90,45,73,44,82,45,80,44,93,63,44,68,40,39,67,65,30,74,46,79,43,80,48,62,82,53,40,77,45,41,39,39,37,34,34,36,25,85,65,51,74,52,77,37,34,62,91,54,61,52,82,49,60,57,32,38,53,47,68,37,64,89,79,30,35,36,36,42,32,33,35,49,67,72,60,28,67,68,57,132